Protein AF-A0AA40CA80-F1 (afdb_monomer_lite)

Structure (mmCIF, N/CA/C/O backbone):
data_AF-A0AA40CA80-F1
#
_entry.id   AF-A0AA40CA80-F1
#
loop_
_atom_site.group_PDB
_atom_site.id
_atom_site.type_symbol
_atom_site.label_atom_id
_atom_site.label_alt_id
_atom_site.label_comp_id
_atom_site.label_asym_id
_atom_site.label_entity_id
_atom_site.label_seq_id
_atom_site.pdbx_PDB_ins_code
_atom_site.Cartn_x
_atom_site.Cartn_y
_atom_site.Cartn_z
_atom_site.occupancy
_atom_site.B_iso_or_equiv
_atom_site.auth_seq_id
_atom_site.auth_comp_id
_atom_site.auth_asym_id
_atom_site.auth_atom_id
_atom_site.pdbx_PDB_model_num
ATOM 1 N N . MET A 1 1 ? 9.369 4.797 -49.117 1.00 51.34 1 MET A N 1
ATOM 2 C CA . MET A 1 1 ? 8.417 5.878 -48.751 1.00 51.34 1 MET A CA 1
ATOM 3 C C . MET A 1 1 ? 7.184 5.403 -47.965 1.00 51.34 1 MET A C 1
ATOM 5 O O . MET A 1 1 ? 6.792 6.094 -47.033 1.00 51.34 1 MET A O 1
ATOM 9 N N . LEU A 1 2 ? 6.612 4.220 -48.239 1.00 47.84 2 LEU A N 1
ATOM 10 C CA . LEU A 1 2 ? 5.390 3.721 -47.569 1.00 47.84 2 LEU A CA 1
ATOM 11 C C . LEU A 1 2 ? 5.517 3.456 -46.048 1.00 47.84 2 LEU A C 1
ATOM 13 O O . LEU A 1 2 ? 4.566 3.700 -45.308 1.00 47.84 2 LEU A O 1
ATOM 17 N N . LYS A 1 3 ? 6.701 3.076 -45.535 1.00 46.56 3 LYS A N 1
ATOM 18 C CA . LYS A 1 3 ? 6.929 2.883 -44.081 1.00 46.56 3 LYS A CA 1
ATOM 19 C C . LYS A 1 3 ? 6.764 4.167 -43.245 1.00 46.56 3 LYS A C 1
ATOM 21 O O . LYS A 1 3 ? 6.429 4.092 -42.065 1.00 46.56 3 LYS A O 1
ATOM 26 N N . ASN A 1 4 ? 6.940 5.347 -43.846 1.00 47.97 4 ASN A N 1
ATOM 27 C CA . ASN A 1 4 ? 6.827 6.625 -43.132 1.00 47.97 4 ASN A CA 1
ATOM 28 C C . ASN A 1 4 ? 5.382 7.147 -43.046 1.00 47.97 4 ASN A C 1
ATOM 30 O O . ASN A 1 4 ? 5.065 7.913 -42.134 1.00 47.97 4 ASN A O 1
ATOM 34 N N . VAL A 1 5 ? 4.490 6.706 -43.939 1.00 50.84 5 VAL A N 1
ATOM 35 C CA . VAL A 1 5 ? 3.076 7.122 -43.944 1.00 50.84 5 VAL A CA 1
ATOM 36 C C . VAL A 1 5 ? 2.288 6.394 -42.846 1.00 50.84 5 VAL A C 1
ATOM 38 O O . VAL A 1 5 ? 1.543 7.033 -42.100 1.00 50.84 5 VAL A O 1
ATOM 41 N N . ALA A 1 6 ? 2.546 5.096 -42.640 1.00 51.09 6 ALA A N 1
ATOM 42 C CA . ALA A 1 6 ? 1.944 4.321 -41.548 1.00 51.09 6 ALA A CA 1
ATOM 43 C C . ALA A 1 6 ? 2.333 4.859 -40.152 1.00 51.09 6 ALA A C 1
ATOM 45 O O . ALA A 1 6 ? 1.496 4.959 -39.249 1.00 51.09 6 ALA A O 1
ATOM 46 N N . LYS A 1 7 ? 3.584 5.316 -39.986 1.00 47.56 7 LYS A N 1
ATOM 47 C CA . LYS A 1 7 ? 4.061 5.928 -38.733 1.00 47.56 7 LYS A CA 1
ATOM 48 C C . LYS A 1 7 ? 3.335 7.243 -38.405 1.00 47.56 7 LYS A C 1
ATOM 50 O O . LYS A 1 7 ? 3.013 7.486 -37.244 1.00 47.56 7 LYS A O 1
ATOM 55 N N . ARG A 1 8 ? 3.016 8.072 -39.411 1.00 46.34 8 ARG A N 1
ATOM 56 C CA . ARG A 1 8 ? 2.314 9.359 -39.209 1.00 46.34 8 ARG A CA 1
ATOM 57 C C . ARG A 1 8 ? 0.829 9.201 -38.861 1.00 46.34 8 ARG A C 1
ATOM 59 O O . ARG A 1 8 ? 0.326 9.978 -38.052 1.00 46.34 8 ARG A O 1
ATOM 66 N N . SER A 1 9 ? 0.145 8.197 -39.416 1.00 45.09 9 SER A N 1
ATOM 67 C CA . SER A 1 9 ? -1.261 7.900 -39.082 1.00 45.09 9 SER A CA 1
ATOM 68 C C . SER A 1 9 ? -1.423 7.509 -37.604 1.00 45.09 9 SER A C 1
ATOM 70 O O . SER A 1 9 ? -2.262 8.056 -36.885 1.00 45.09 9 SER A O 1
ATOM 72 N N . THR A 1 10 ? -0.524 6.656 -37.110 1.00 48.75 10 THR A N 1
ATOM 73 C CA . THR A 1 10 ? -0.542 6.160 -35.724 1.00 48.75 10 THR A CA 1
ATOM 74 C C . THR A 1 10 ? -0.298 7.281 -34.699 1.00 48.75 10 THR A C 1
ATOM 76 O O . THR A 1 10 ? -0.979 7.357 -33.675 1.00 48.75 10 THR A O 1
ATOM 79 N N . TYR A 1 11 ? 0.593 8.231 -35.009 1.00 44.78 11 TYR A N 1
ATOM 80 C CA . TYR A 1 11 ? 0.890 9.379 -34.139 1.00 44.78 11 TYR A CA 1
ATOM 81 C C . TYR A 1 11 ? -0.281 10.366 -33.987 1.00 44.78 11 TYR A C 1
ATOM 83 O O . TYR A 1 11 ? -0.496 10.908 -32.900 1.00 44.78 11 TYR A O 1
ATOM 91 N N . LYS A 1 12 ? -1.077 10.592 -35.044 1.00 44.62 12 LYS A N 1
ATOM 92 C CA . LYS A 1 12 ? -2.251 11.486 -34.974 1.00 44.62 12 LYS A CA 1
ATOM 93 C C . LYS A 1 12 ? -3.357 10.926 -34.068 1.00 44.62 12 LYS A C 1
ATOM 95 O O . LYS A 1 12 ? -4.068 11.710 -33.442 1.00 44.62 12 LYS A O 1
ATOM 100 N N . LYS A 1 13 ? -3.470 9.596 -33.955 1.00 45.44 13 LYS A N 1
ATOM 101 C CA . LYS A 1 13 ? -4.418 8.924 -33.049 1.00 45.44 13 LYS A CA 1
ATOM 102 C C . LYS A 1 13 ? -3.989 9.046 -31.577 1.00 45.44 13 LYS A C 1
ATOM 104 O O . LYS A 1 13 ? -4.834 9.290 -30.724 1.00 45.44 13 LYS A O 1
ATOM 109 N N . TYR A 1 14 ? -2.682 9.001 -31.296 1.00 40.16 14 TYR A N 1
ATOM 110 C CA . TYR A 1 14 ? -2.129 9.151 -29.939 1.00 40.16 14 TYR A CA 1
ATOM 111 C C . TYR A 1 14 ? -2.305 10.555 -29.343 1.00 40.16 14 TYR A C 1
ATOM 113 O O . TYR A 1 14 ? -2.574 10.694 -28.150 1.00 40.16 14 TYR A O 1
ATOM 121 N N . ARG A 1 15 ? -2.210 11.614 -30.161 1.00 43.16 15 ARG A N 1
ATOM 122 C CA . ARG A 1 15 ? -2.282 13.005 -29.670 1.00 43.16 15 ARG A CA 1
ATOM 123 C C . ARG A 1 15 ? -3.648 13.376 -29.070 1.00 43.16 15 ARG A C 1
ATOM 125 O O . ARG A 1 15 ? -3.706 14.285 -28.252 1.00 43.16 15 ARG A O 1
ATOM 132 N N . ARG A 1 16 ? -4.727 12.664 -29.428 1.00 44.81 16 ARG A N 1
ATOM 133 C CA . ARG A 1 16 ? -6.067 12.864 -28.840 1.00 44.81 16 ARG A CA 1
ATOM 134 C C . ARG A 1 16 ? -6.263 12.153 -27.492 1.00 44.81 16 ARG A C 1
ATOM 136 O O . ARG A 1 16 ? -7.163 12.531 -26.756 1.00 44.81 16 ARG A O 1
ATOM 143 N N . GLY A 1 17 ? -5.423 11.174 -27.138 1.00 41.19 17 GLY A N 1
ATOM 144 C CA . GLY A 1 17 ? -5.528 10.434 -25.869 1.00 41.19 17 GLY A CA 1
ATOM 145 C C . GLY A 1 17 ? -4.923 11.157 -24.659 1.00 41.19 17 GLY A C 1
ATOM 146 O O . GLY A 1 17 ? -5.358 10.939 -23.532 1.00 41.19 17 GLY A O 1
ATOM 147 N N . ILE A 1 18 ? -3.963 12.064 -24.880 1.00 41.62 18 ILE A N 1
ATOM 148 C CA . ILE A 1 18 ? -3.238 12.764 -23.801 1.00 41.62 18 ILE A CA 1
ATOM 149 C C . ILE A 1 18 ? -4.181 13.658 -22.972 1.00 41.62 18 ILE A C 1
ATOM 151 O O . ILE A 1 18 ? -4.025 13.750 -21.757 1.00 41.62 18 ILE A O 1
ATOM 155 N N . GLY A 1 19 ? -5.211 14.243 -23.597 1.00 37.22 19 GLY A N 1
ATOM 156 C CA . GLY A 1 19 ? -6.227 15.032 -22.890 1.00 37.22 19 GLY A CA 1
ATOM 157 C C . GLY A 1 19 ? -7.057 14.215 -21.890 1.00 37.22 19 GLY A C 1
ATOM 158 O O . GLY A 1 19 ? -7.398 14.724 -20.828 1.00 37.22 19 GLY A O 1
ATOM 159 N N . GLY A 1 20 ? -7.319 12.933 -22.176 1.00 37.06 20 GLY A N 1
ATOM 160 C CA . GLY A 1 20 ? -8.082 12.048 -21.286 1.00 37.06 20 GLY A CA 1
ATOM 161 C C . GLY A 1 20 ? -7.298 11.586 -20.053 1.00 37.06 20 GLY A C 1
ATOM 162 O O . GLY A 1 20 ? -7.873 11.422 -18.981 1.00 37.06 20 GLY A O 1
ATOM 163 N N . VAL A 1 21 ? -5.975 11.435 -20.171 1.00 37.84 21 VAL A N 1
ATOM 164 C CA . VAL A 1 21 ? -5.101 11.006 -19.059 1.00 37.84 21 VAL A CA 1
ATOM 165 C C . VAL A 1 21 ? -4.967 12.102 -18.006 1.00 37.84 21 VAL A C 1
ATOM 167 O O . VAL A 1 21 ? -5.063 11.824 -16.812 1.00 37.84 21 VAL A O 1
ATOM 170 N N . VAL A 1 22 ? -4.833 13.359 -18.443 1.00 38.69 22 VAL A N 1
ATOM 171 C CA . VAL A 1 22 ? -4.863 14.518 -17.538 1.00 38.69 22 VAL A CA 1
ATOM 172 C C . VAL A 1 22 ? -6.215 14.604 -16.827 1.00 38.69 22 VAL A C 1
ATOM 174 O O . VAL A 1 22 ? -6.252 14.923 -15.644 1.00 38.69 22 VAL A O 1
ATOM 177 N N . TRP A 1 23 ? -7.311 14.258 -17.511 1.00 34.41 23 TRP A N 1
ATOM 178 C CA . TRP A 1 23 ? -8.664 14.283 -16.952 1.00 34.41 23 TRP A CA 1
ATOM 179 C C . TRP A 1 23 ? -8.902 13.186 -15.904 1.00 34.41 23 TRP A C 1
ATOM 181 O O . TRP A 1 23 ? -9.430 13.478 -14.837 1.00 34.41 23 TRP A O 1
ATOM 191 N N . CYS A 1 24 ? -8.439 11.955 -16.145 1.00 37.44 24 CYS A N 1
ATOM 192 C CA . CYS A 1 24 ? -8.568 10.840 -15.198 1.00 37.44 24 CYS A CA 1
ATOM 193 C C . CYS A 1 24 ? -7.729 11.060 -13.923 1.00 37.44 24 CYS A C 1
ATOM 195 O O . CYS A 1 24 ? -8.207 10.823 -12.815 1.00 37.44 24 CYS A O 1
ATOM 197 N N . HIS A 1 25 ? -6.517 11.615 -14.055 1.00 39.56 25 HIS A N 1
ATOM 198 C CA . HIS A 1 25 ? -5.700 11.986 -12.895 1.00 39.56 25 HIS A CA 1
ATOM 199 C C . HIS A 1 25 ? -6.252 13.211 -12.147 1.00 39.56 25 HIS A C 1
ATOM 201 O O . HIS A 1 25 ? -6.179 13.250 -10.919 1.00 39.56 25 HIS A O 1
ATOM 207 N N . ARG A 1 26 ? -6.848 14.187 -12.857 1.00 36.53 26 ARG A N 1
ATOM 208 C CA . ARG A 1 26 ? -7.593 15.298 -12.235 1.00 36.53 26 ARG A CA 1
ATOM 209 C C . ARG A 1 26 ? -8.829 14.804 -11.486 1.00 36.53 26 ARG A C 1
ATOM 211 O O . ARG A 1 26 ? -9.054 15.268 -10.381 1.00 36.53 26 ARG A O 1
ATOM 218 N N . MET A 1 27 ? -9.602 13.875 -12.050 1.00 34.50 27 MET A N 1
ATOM 219 C CA . MET A 1 27 ? -10.767 13.290 -11.375 1.00 34.50 27 MET A CA 1
ATOM 220 C C . MET A 1 27 ? -10.369 12.523 -10.118 1.00 34.50 27 MET A C 1
ATOM 222 O O . MET A 1 27 ? -11.018 12.696 -9.093 1.00 34.50 27 MET A O 1
ATOM 226 N N . MET A 1 28 ? -9.270 11.758 -10.166 1.00 39.03 28 MET A N 1
ATOM 227 C CA . MET A 1 28 ? -8.701 11.169 -8.953 1.00 39.03 28 MET A CA 1
ATOM 228 C C . MET A 1 28 ? -8.401 12.256 -7.921 1.00 39.03 28 MET A C 1
ATOM 230 O O . MET A 1 28 ? -8.850 12.136 -6.796 1.00 39.03 28 MET A O 1
ATOM 234 N N . LEU A 1 29 ? -7.722 13.344 -8.300 1.00 39.59 29 LEU A N 1
ATOM 235 C CA . LEU A 1 29 ? -7.324 14.412 -7.373 1.00 39.59 29 LEU A CA 1
ATOM 236 C C . LEU A 1 29 ? -8.479 15.274 -6.818 1.00 39.59 29 LEU A C 1
ATOM 238 O O . LEU A 1 29 ? -8.303 15.875 -5.764 1.00 39.59 29 LEU A O 1
ATOM 242 N N . ILE A 1 30 ? -9.630 15.349 -7.494 1.00 41.53 30 ILE A N 1
ATOM 243 C CA . ILE A 1 30 ? -10.739 16.262 -7.146 1.00 41.53 30 ILE A CA 1
ATOM 244 C C . ILE A 1 30 ? -11.812 15.591 -6.257 1.00 41.53 30 ILE A C 1
ATOM 246 O O . ILE A 1 30 ? -12.547 16.294 -5.572 1.00 41.53 30 ILE A O 1
ATOM 250 N N . GLY A 1 31 ? -11.879 14.254 -6.197 1.00 37.59 31 GLY A N 1
ATOM 251 C CA . GLY A 1 31 ? -12.878 13.510 -5.402 1.00 37.59 31 GLY A CA 1
ATOM 252 C C . GLY A 1 31 ? -12.413 13.015 -4.023 1.00 37.59 31 GLY A C 1
ATOM 253 O O . GLY A 1 31 ? -13.126 12.255 -3.368 1.00 37.59 31 GLY A O 1
ATOM 254 N N . TYR A 1 32 ? -11.210 13.388 -3.583 1.00 43.84 32 TYR A N 1
ATOM 255 C CA . TYR A 1 32 ? -10.581 12.859 -2.369 1.00 43.84 32 TYR A CA 1
ATOM 256 C C . TYR A 1 32 ? -11.236 13.402 -1.086 1.00 43.84 32 TYR A C 1
ATOM 258 O O . TYR A 1 32 ? -10.782 14.385 -0.505 1.00 43.84 32 TYR A O 1
ATOM 266 N N . GLY A 1 33 ? -12.304 12.739 -0.638 1.00 42.84 33 GLY A N 1
ATOM 267 C CA . GLY A 1 33 ? -12.979 13.011 0.638 1.00 42.84 33 GLY A CA 1
ATOM 268 C C . GLY A 1 33 ? -14.489 12.758 0.633 1.00 42.84 33 GLY A C 1
ATOM 269 O O . GLY A 1 33 ? -15.093 12.737 1.701 1.00 42.84 33 GLY A O 1
ATOM 270 N N . SER A 1 34 ? -15.110 12.540 -0.534 1.00 56.09 34 SER A N 1
ATOM 271 C CA . SER A 1 34 ? -16.541 12.231 -0.636 1.00 56.09 34 SER A CA 1
ATOM 272 C C . SER A 1 34 ? -16.803 10.723 -0.762 1.00 56.09 34 SER A C 1
ATOM 274 O O . SER A 1 34 ? -15.953 9.951 -1.214 1.00 56.09 34 SER A O 1
ATOM 276 N N . VAL A 1 35 ? -18.016 10.298 -0.391 1.00 57.97 35 VAL A N 1
ATOM 277 C CA . VAL A 1 35 ? -18.523 8.924 -0.602 1.00 57.97 35 VAL A CA 1
ATOM 278 C C . VAL A 1 35 ? -18.449 8.524 -2.085 1.00 57.97 35 VAL A C 1
ATOM 280 O O . VAL A 1 35 ? -18.209 7.364 -2.413 1.00 57.97 35 VAL A O 1
ATOM 283 N N . GLU A 1 36 ? -18.576 9.493 -2.990 1.00 60.12 36 GLU A N 1
ATOM 284 C CA . GLU A 1 36 ? -18.490 9.301 -4.442 1.00 60.12 36 GLU A CA 1
ATOM 285 C C . GLU A 1 36 ? -17.076 8.904 -4.888 1.00 60.12 36 GLU A C 1
ATOM 287 O O . GLU A 1 36 ? -16.924 8.053 -5.765 1.00 60.12 36 GLU A O 1
ATOM 292 N N . GLY A 1 37 ? -16.036 9.458 -4.250 1.00 61.00 37 GLY A N 1
ATOM 293 C CA . GLY A 1 37 ? -14.647 9.045 -4.468 1.00 61.00 37 GLY A CA 1
ATOM 294 C C . GLY A 1 37 ? -14.416 7.585 -4.069 1.00 61.00 37 GLY A C 1
ATOM 295 O O . GLY A 1 37 ? -13.809 6.828 -4.827 1.00 61.00 37 GLY A O 1
ATOM 296 N N . LEU A 1 38 ? -14.994 7.167 -2.935 1.00 58.44 38 LEU A N 1
ATOM 297 C CA . LEU A 1 38 ? -15.000 5.773 -2.468 1.00 58.44 38 LEU A CA 1
ATOM 298 C C . LEU A 1 38 ? -15.703 4.845 -3.458 1.00 58.44 38 LEU A C 1
ATOM 300 O O . LEU A 1 38 ? -15.170 3.792 -3.791 1.00 58.44 38 LEU A O 1
ATOM 304 N N . ALA A 1 39 ? -16.878 5.240 -3.952 1.00 62.09 39 ALA A N 1
ATOM 305 C CA . ALA A 1 39 ? -17.659 4.444 -4.892 1.00 62.09 39 ALA A CA 1
ATOM 306 C C . ALA A 1 39 ? -16.953 4.300 -6.249 1.00 62.09 39 ALA A C 1
ATOM 308 O O . ALA A 1 39 ? -16.876 3.196 -6.788 1.00 62.09 39 ALA A O 1
ATOM 309 N N . LEU A 1 40 ? -16.379 5.384 -6.784 1.00 63.88 40 LEU A N 1
ATOM 310 C CA . LEU A 1 40 ? -15.602 5.347 -8.025 1.00 63.88 40 LEU A CA 1
ATOM 311 C C . LEU A 1 40 ? -14.358 4.469 -7.871 1.00 63.88 40 LEU A C 1
ATOM 313 O O . LEU A 1 40 ? -14.014 3.700 -8.768 1.00 63.88 40 LEU A O 1
ATOM 317 N N . GLN A 1 41 ? -13.692 4.547 -6.726 1.00 62.09 41 GLN A N 1
ATOM 318 C CA . GLN A 1 41 ? -12.520 3.738 -6.452 1.00 62.09 41 GLN A CA 1
ATOM 319 C C . GLN A 1 41 ? -12.845 2.266 -6.225 1.00 62.09 41 GLN A C 1
ATOM 321 O O . GLN A 1 41 ? -12.135 1.398 -6.743 1.00 62.09 41 GLN A O 1
ATOM 326 N N . PHE A 1 42 ? -13.907 1.985 -5.476 1.00 63.53 42 PHE A N 1
ATOM 327 C CA . PHE A 1 42 ? -14.449 0.648 -5.328 1.00 63.53 42 PHE A CA 1
ATOM 328 C C . PHE A 1 42 ? -14.769 0.083 -6.706 1.00 63.53 42 PHE A C 1
ATOM 330 O O . PHE A 1 42 ? -14.324 -1.006 -7.034 1.00 63.53 42 PHE A O 1
ATOM 337 N N . PHE A 1 43 ? -15.423 0.866 -7.562 1.00 66.19 43 PHE A N 1
ATOM 338 C CA . PHE A 1 43 ? -15.744 0.476 -8.926 1.00 66.19 43 PHE A CA 1
ATOM 339 C C . PHE A 1 43 ? -14.495 0.194 -9.773 1.00 66.19 43 PHE A C 1
ATOM 341 O O . PHE A 1 43 ? -14.428 -0.844 -10.424 1.00 66.19 43 PHE A O 1
ATOM 348 N N . LEU A 1 44 ? -13.466 1.046 -9.736 1.00 62.84 44 LEU A N 1
ATOM 349 C CA . LEU A 1 44 ? -12.212 0.813 -10.469 1.00 62.84 44 LEU A CA 1
ATOM 350 C C . LEU A 1 44 ? -11.452 -0.420 -9.949 1.00 62.84 44 LEU A C 1
ATOM 352 O O . LEU A 1 44 ? -10.946 -1.215 -10.741 1.00 62.84 44 LEU A O 1
ATOM 356 N N . SER A 1 45 ? -11.420 -0.602 -8.630 1.00 63.81 45 SER A N 1
ATOM 357 C CA . SER A 1 45 ? -10.838 -1.765 -7.947 1.00 63.81 45 SER A CA 1
ATOM 358 C C . SER A 1 45 ? -11.597 -3.056 -8.263 1.00 63.81 45 SER A C 1
ATOM 360 O O . SER A 1 45 ? -10.995 -4.095 -8.513 1.00 63.81 45 SER A O 1
ATOM 362 N N . PHE A 1 46 ? -12.923 -2.979 -8.319 1.00 65.31 46 PHE A N 1
ATOM 363 C CA . PHE A 1 46 ? -13.818 -4.084 -8.632 1.00 65.31 46 PHE A CA 1
ATOM 364 C C . PHE A 1 46 ? -13.745 -4.472 -10.112 1.00 65.31 46 PHE A C 1
ATOM 366 O O . PHE A 1 46 ? -13.674 -5.651 -10.444 1.00 65.31 46 PHE A O 1
ATOM 373 N N . LEU A 1 47 ? -13.661 -3.496 -11.019 1.00 63.78 47 LEU A N 1
ATOM 374 C CA . LEU A 1 47 ? -13.419 -3.746 -12.442 1.00 63.78 47 LEU A CA 1
ATOM 375 C C . LEU A 1 47 ? -12.062 -4.420 -12.688 1.00 63.78 47 LEU A C 1
ATOM 377 O O . LEU A 1 47 ? -11.955 -5.274 -13.570 1.00 63.78 47 LEU A O 1
ATOM 381 N N . ALA A 1 48 ? -11.045 -4.061 -11.901 1.00 61.00 48 ALA A N 1
ATOM 382 C CA . ALA A 1 48 ? -9.755 -4.747 -11.873 1.00 61.00 48 ALA A CA 1
ATOM 383 C C . ALA A 1 48 ? -9.882 -6.223 -11.435 1.00 61.00 48 ALA A C 1
ATOM 385 O O . ALA A 1 48 ? -9.180 -7.080 -11.967 1.00 61.00 48 ALA A O 1
ATOM 386 N N . LEU A 1 49 ? -10.820 -6.517 -10.532 1.00 62.28 49 LEU A N 1
ATOM 387 C CA . LEU A 1 49 ? -11.121 -7.848 -9.995 1.00 62.28 49 LEU A CA 1
ATOM 388 C C . LEU A 1 49 ? -11.897 -8.734 -10.985 1.00 62.28 49 LEU A C 1
ATOM 390 O O . LEU A 1 49 ? -11.604 -9.917 -11.110 1.00 62.28 49 LEU A O 1
ATOM 394 N N . ILE A 1 50 ? -12.862 -8.170 -11.724 1.00 65.31 50 ILE A N 1
ATOM 395 C CA . ILE A 1 50 ? -13.721 -8.918 -12.667 1.00 65.31 50 ILE A CA 1
ATOM 396 C C . ILE A 1 50 ? -12.933 -9.475 -13.863 1.00 65.31 50 ILE A C 1
ATOM 398 O O . ILE A 1 50 ? -13.321 -10.484 -14.455 1.00 65.31 50 ILE A O 1
ATOM 402 N N . LYS A 1 51 ? -11.820 -8.839 -14.243 1.00 63.78 51 LYS A N 1
ATOM 403 C CA . LYS A 1 51 ? -10.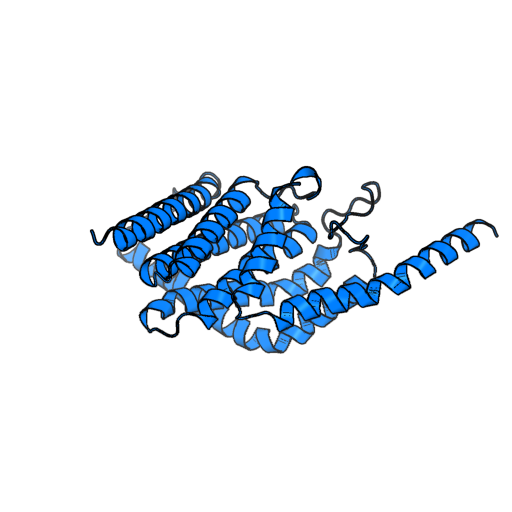979 -9.278 -15.369 1.00 63.78 51 LYS A CA 1
ATOM 404 C C . LYS A 1 51 ? -9.505 -9.426 -14.967 1.00 63.78 51 LYS A C 1
ATOM 406 O O . LYS A 1 51 ? -8.660 -8.694 -15.490 1.00 63.78 51 LYS A O 1
ATOM 411 N N . PRO A 1 52 ? -9.166 -10.427 -14.129 1.00 54.31 52 PRO A N 1
ATOM 412 C CA . PRO A 1 52 ? -7.784 -10.684 -13.720 1.00 54.31 52 PRO A CA 1
ATOM 413 C C . PRO A 1 52 ? -6.883 -10.978 -14.925 1.00 54.31 52 PRO A C 1
ATOM 415 O O . PRO A 1 52 ? -5.743 -10.537 -14.976 1.00 54.31 52 PRO A O 1
ATOM 418 N N . SER A 1 53 ? -7.428 -11.645 -15.951 1.00 48.75 53 SER A N 1
ATOM 419 C CA . SER A 1 53 ? -6.719 -12.027 -17.181 1.00 48.75 53 SER A CA 1
ATOM 420 C C . SER A 1 53 ? -6.231 -10.847 -18.033 1.00 48.75 53 SER A C 1
ATOM 422 O O . SER A 1 53 ? -5.478 -11.046 -18.982 1.00 48.75 53 SER A O 1
ATOM 424 N N . LEU A 1 54 ? -6.686 -9.622 -17.748 1.00 50.94 54 LEU A N 1
ATOM 425 C CA . LEU A 1 54 ? -6.215 -8.395 -18.402 1.00 50.94 54 LEU A CA 1
ATOM 426 C C . LEU A 1 54 ? -5.106 -7.690 -17.616 1.00 50.94 54 LEU A C 1
ATOM 428 O O . LEU A 1 54 ? -4.443 -6.811 -18.167 1.00 50.94 54 LEU A O 1
ATOM 432 N N . GLN A 1 55 ? -4.883 -8.079 -16.362 1.00 52.97 55 GLN A N 1
ATOM 433 C CA . GLN A 1 55 ? -3.779 -7.603 -15.547 1.00 52.97 55 GLN A CA 1
ATOM 434 C C . GLN A 1 55 ? -2.617 -8.582 -15.703 1.00 52.97 55 GLN A C 1
ATOM 436 O O . GLN A 1 55 ? -2.564 -9.617 -15.050 1.00 52.97 55 GLN A O 1
ATOM 441 N N . TYR A 1 56 ? -1.685 -8.261 -16.600 1.00 49.47 56 TYR A N 1
ATOM 442 C CA . TYR A 1 56 ? -0.425 -8.990 -16.773 1.00 49.47 56 TYR A CA 1
ATOM 443 C C . TYR A 1 56 ? 0.501 -8.755 -15.574 1.00 49.47 56 TYR A C 1
ATOM 445 O O . TYR A 1 56 ? 1.533 -8.096 -15.695 1.00 49.47 56 TYR A O 1
ATOM 453 N N . THR A 1 57 ? 0.113 -9.229 -14.396 1.00 53.44 57 THR A N 1
ATOM 454 C CA . THR A 1 57 ? 0.936 -9.129 -13.197 1.00 53.44 57 THR A CA 1
ATOM 455 C C . THR A 1 57 ? 1.056 -10.494 -12.547 1.00 53.44 57 THR A C 1
ATOM 457 O O . THR A 1 57 ? 0.054 -11.114 -12.192 1.00 53.44 57 THR A O 1
ATOM 460 N N . HIS A 1 58 ? 2.305 -10.940 -12.386 1.00 57.19 58 HIS A N 1
ATOM 461 C CA . HIS A 1 58 ? 2.671 -12.099 -11.568 1.00 57.19 58 HIS A CA 1
ATOM 462 C C . HIS A 1 58 ? 2.442 -11.846 -10.075 1.00 57.19 58 HIS A C 1
ATOM 464 O O . HIS A 1 58 ? 2.643 -12.740 -9.260 1.00 57.19 58 HIS A O 1
ATOM 470 N N . TYR A 1 59 ? 2.021 -10.630 -9.723 1.00 60.84 59 TYR A N 1
ATOM 471 C CA . TYR A 1 59 ? 1.594 -10.273 -8.388 1.00 60.84 59 TYR A CA 1
ATOM 472 C C . TYR A 1 59 ? 0.611 -11.300 -7.809 1.00 60.84 59 TYR A C 1
ATOM 474 O O . TYR A 1 59 ? -0.288 -11.793 -8.488 1.00 60.84 59 TYR A O 1
ATOM 482 N N . ASP A 1 60 ? 0.771 -11.618 -6.538 1.00 68.56 60 ASP A N 1
ATOM 483 C CA . ASP A 1 60 ? 0.026 -12.696 -5.903 1.00 68.56 60 ASP A CA 1
ATOM 484 C C . ASP A 1 60 ? -1.492 -12.403 -5.890 1.00 68.56 60 ASP A C 1
ATOM 486 O O . ASP A 1 60 ? -1.884 -11.290 -5.501 1.00 68.56 60 ASP A O 1
ATOM 490 N N . PRO A 1 61 ? -2.367 -13.312 -6.366 1.00 73.12 61 PRO A N 1
ATOM 491 C CA . PRO A 1 61 ? -3.814 -13.122 -6.282 1.00 73.12 61 PRO A CA 1
ATOM 492 C C . PRO A 1 61 ? -4.298 -12.996 -4.834 1.00 73.12 61 PRO A C 1
ATOM 494 O O . PRO A 1 61 ? -5.212 -12.206 -4.581 1.00 73.12 61 PRO A O 1
ATOM 497 N N . ASP A 1 62 ? -3.658 -13.686 -3.889 1.00 77.06 62 ASP A N 1
ATOM 498 C CA . ASP A 1 62 ? -4.147 -13.784 -2.515 1.00 77.06 62 ASP A CA 1
ATOM 499 C C . ASP A 1 62 ? -4.101 -12.421 -1.826 1.00 77.06 62 ASP A C 1
ATOM 501 O O . ASP A 1 62 ? -5.135 -11.913 -1.400 1.00 77.06 62 ASP A O 1
ATOM 505 N N . CYS A 1 63 ? -2.946 -11.746 -1.838 1.00 73.50 63 CYS A N 1
ATOM 506 C CA . CYS A 1 63 ? -2.791 -10.398 -1.274 1.00 73.50 63 CYS A CA 1
ATOM 507 C C . CYS A 1 63 ? -3.783 -9.378 -1.856 1.00 73.50 63 CYS A C 1
ATOM 509 O O . CYS A 1 63 ? -4.250 -8.486 -1.141 1.00 73.50 63 CYS A O 1
ATOM 511 N N . ARG A 1 64 ? -4.120 -9.498 -3.148 1.00 75.81 64 ARG A N 1
ATOM 512 C CA . ARG A 1 64 ? -5.094 -8.607 -3.795 1.00 75.81 64 ARG A CA 1
ATOM 513 C C . ARG A 1 64 ? -6.500 -8.866 -3.273 1.00 75.81 64 ARG A C 1
ATOM 515 O O . ARG A 1 64 ? -7.190 -7.921 -2.902 1.00 75.81 64 ARG A O 1
ATOM 522 N N . ILE A 1 65 ? -6.908 -10.130 -3.216 1.00 80.50 65 ILE A N 1
ATOM 523 C CA . ILE A 1 65 ? -8.225 -10.536 -2.716 1.00 80.50 65 ILE A CA 1
ATOM 524 C C . ILE A 1 65 ? -8.419 -10.066 -1.268 1.00 80.50 65 ILE A C 1
ATOM 526 O O . ILE A 1 65 ? -9.449 -9.467 -0.958 1.00 80.50 65 ILE A O 1
ATOM 530 N N . SER A 1 66 ? -7.408 -10.227 -0.413 1.00 81.00 66 SER A N 1
ATOM 531 C CA . SER A 1 66 ? -7.425 -9.761 0.983 1.00 81.00 66 SER A CA 1
ATOM 532 C C . SER A 1 66 ? -7.686 -8.267 1.094 1.00 81.00 66 SER A C 1
ATOM 534 O O . SER A 1 66 ? -8.514 -7.827 1.893 1.00 81.00 66 SER A O 1
ATOM 536 N N . PHE A 1 67 ? -6.990 -7.483 0.268 1.00 83.12 67 PHE A N 1
ATOM 537 C CA . PHE A 1 67 ? -7.173 -6.040 0.205 1.00 83.12 67 PHE A CA 1
ATOM 538 C C . PHE A 1 67 ? -8.609 -5.679 -0.182 1.00 83.12 67 PHE A C 1
ATOM 540 O O . PHE A 1 67 ? -9.218 -4.811 0.442 1.00 83.12 67 PHE A O 1
ATOM 547 N N . TYR A 1 68 ? -9.176 -6.368 -1.173 1.00 81.88 68 TYR A N 1
ATOM 548 C CA . TYR A 1 68 ? -10.551 -6.126 -1.599 1.00 81.88 68 TYR A CA 1
ATOM 549 C C . TYR A 1 68 ? -11.576 -6.506 -0.527 1.00 81.88 68 TYR A C 1
ATOM 551 O O . TYR A 1 68 ? -12.522 -5.748 -0.322 1.00 81.88 68 TYR A O 1
ATOM 559 N N . PHE A 1 69 ? -11.380 -7.607 0.203 1.00 84.56 69 PHE A N 1
ATOM 560 C CA . PHE A 1 69 ? -12.250 -7.962 1.329 1.00 84.56 69 PHE A CA 1
ATOM 561 C C . PHE A 1 69 ? -12.223 -6.910 2.438 1.00 84.56 69 PHE A C 1
ATOM 563 O O . PHE A 1 69 ? -13.281 -6.482 2.904 1.00 84.56 69 PHE A O 1
ATOM 570 N N . ALA A 1 70 ? -11.038 -6.425 2.808 1.00 84.50 70 ALA A N 1
ATOM 571 C CA . ALA A 1 70 ? -10.916 -5.346 3.783 1.00 84.50 70 ALA A CA 1
ATOM 572 C C . ALA A 1 70 ? -11.572 -4.043 3.287 1.00 84.50 70 ALA A C 1
ATOM 574 O O . ALA A 1 70 ? -12.237 -3.354 4.061 1.00 84.50 70 ALA A O 1
ATOM 575 N N . LEU A 1 71 ? -11.457 -3.729 1.990 1.00 82.50 71 LEU A N 1
ATOM 576 C CA . LEU A 1 71 ? -12.102 -2.560 1.387 1.00 82.50 71 LEU A CA 1
ATOM 577 C C . LEU A 1 71 ? -13.636 -2.677 1.381 1.00 82.50 71 LEU A C 1
ATOM 579 O O . LEU A 1 71 ? -14.320 -1.696 1.668 1.00 82.50 71 LEU A O 1
ATOM 583 N N . ILE A 1 72 ? -14.181 -3.865 1.093 1.00 84.50 72 ILE A N 1
ATOM 584 C CA . ILE A 1 72 ? -15.625 -4.142 1.177 1.00 84.50 72 ILE A CA 1
ATOM 585 C C . ILE A 1 72 ? -16.112 -3.954 2.616 1.00 84.50 72 ILE A C 1
ATOM 587 O O . ILE A 1 72 ? -17.106 -3.261 2.833 1.00 84.50 72 ILE A O 1
ATOM 591 N N . GLY A 1 73 ? -15.400 -4.520 3.597 1.00 85.19 73 GLY A N 1
ATOM 592 C CA . GLY A 1 73 ? -15.717 -4.350 5.018 1.00 85.19 73 GLY A CA 1
ATOM 593 C C . GLY A 1 73 ? -15.760 -2.876 5.420 1.00 85.19 73 GLY A C 1
ATOM 594 O O . GLY A 1 73 ? -16.758 -2.414 5.974 1.00 85.19 73 GLY A O 1
ATOM 595 N N . LEU A 1 74 ? -14.733 -2.113 5.038 1.00 84.31 74 LEU A N 1
ATOM 596 C CA . LEU A 1 74 ? -14.666 -0.675 5.293 1.00 84.31 74 LEU A CA 1
ATOM 597 C C . LEU A 1 74 ? -15.840 0.082 4.657 1.00 84.31 74 LEU A C 1
ATOM 599 O O . LEU A 1 74 ? -16.418 0.974 5.283 1.00 84.31 74 LEU A O 1
ATOM 603 N N . PHE A 1 75 ? -16.202 -0.267 3.421 1.00 83.19 75 PHE A N 1
ATOM 604 C CA . PHE A 1 75 ? -17.310 0.358 2.704 1.00 83.19 75 PHE A CA 1
ATOM 605 C C . PHE A 1 75 ? -18.650 0.100 3.403 1.00 83.19 75 PHE A C 1
ATOM 607 O O . PHE A 1 75 ? -19.399 1.046 3.646 1.00 83.19 75 PHE A O 1
ATOM 614 N N . ILE A 1 76 ? -18.914 -1.147 3.805 1.00 86.44 76 ILE A N 1
ATOM 615 C CA . ILE A 1 76 ? -20.115 -1.522 4.565 1.00 86.44 76 ILE A CA 1
ATOM 616 C C . ILE A 1 76 ? -20.167 -0.757 5.890 1.00 86.44 76 ILE A C 1
ATOM 618 O O . ILE A 1 76 ? -21.173 -0.115 6.185 1.00 86.44 76 ILE A O 1
ATOM 622 N N . ALA A 1 77 ? -19.076 -0.758 6.660 1.00 86.25 77 ALA A N 1
ATOM 623 C CA . ALA A 1 77 ? -19.015 -0.057 7.941 1.00 86.25 77 ALA A CA 1
ATOM 624 C C . ALA A 1 77 ? -19.268 1.451 7.797 1.00 86.25 77 ALA A C 1
ATOM 626 O O . ALA A 1 77 ? -19.942 2.053 8.635 1.00 86.25 77 ALA A O 1
ATOM 627 N N . THR A 1 78 ? -18.768 2.047 6.710 1.00 83.12 78 THR A N 1
ATOM 628 C CA . THR A 1 78 ? -18.980 3.463 6.387 1.00 83.12 78 THR A CA 1
ATOM 629 C C . THR A 1 78 ? -20.439 3.744 6.032 1.00 83.12 78 THR A C 1
ATOM 631 O O . THR A 1 78 ? -20.997 4.708 6.547 1.00 83.12 78 THR A O 1
ATOM 634 N N . ILE A 1 79 ? -21.079 2.898 5.212 1.00 84.75 79 ILE A N 1
ATOM 635 C CA . ILE A 1 79 ? -22.509 3.026 4.872 1.00 84.75 79 ILE A CA 1
ATOM 636 C C . ILE A 1 79 ? -23.385 2.923 6.122 1.00 84.75 79 ILE A C 1
ATOM 638 O O . ILE A 1 79 ? -24.328 3.693 6.275 1.00 84.75 79 ILE A O 1
ATOM 642 N N . VAL A 1 80 ? -23.065 1.992 7.022 1.00 89.25 80 VAL A N 1
ATOM 643 C CA . VAL A 1 80 ? -23.793 1.800 8.286 1.00 89.25 80 VAL A CA 1
ATOM 644 C C . VAL A 1 80 ? -23.530 2.949 9.273 1.00 89.25 80 VAL A C 1
ATOM 646 O O . VAL A 1 80 ? -24.304 3.158 10.201 1.00 89.25 80 VAL A O 1
ATOM 649 N N . GLY A 1 81 ? -22.453 3.718 9.089 1.00 85.00 81 GLY A N 1
ATOM 650 C CA . GLY A 1 81 ? -22.059 4.786 10.010 1.00 85.00 81 GLY A CA 1
ATOM 651 C C . GLY A 1 81 ? -21.462 4.273 11.326 1.00 85.00 81 GLY A C 1
ATOM 652 O O . GLY A 1 81 ? -21.375 5.022 12.302 1.00 85.00 81 GLY A O 1
ATOM 653 N N . ASN A 1 82 ? -21.027 3.009 11.373 1.00 87.31 82 ASN A N 1
ATOM 654 C CA . ASN A 1 82 ? -20.452 2.405 12.571 1.00 87.31 82 ASN A CA 1
ATOM 655 C C . ASN A 1 82 ? -18.969 2.779 12.713 1.00 87.31 82 ASN A C 1
ATOM 657 O O . ASN A 1 82 ? -18.088 2.181 12.094 1.00 87.31 82 ASN A O 1
ATOM 661 N N . LYS A 1 83 ? -18.681 3.762 13.572 1.00 85.12 83 LYS A N 1
ATOM 662 C CA . LYS A 1 83 ? -17.318 4.276 13.788 1.00 85.12 83 LYS A CA 1
ATOM 663 C C . LYS A 1 83 ? -16.345 3.220 14.330 1.00 85.12 83 LYS A C 1
ATOM 665 O O . LYS A 1 83 ? -15.169 3.263 13.975 1.00 85.12 83 LYS A O 1
ATOM 670 N N . GLY A 1 84 ? -16.810 2.284 15.162 1.00 85.38 84 GLY A N 1
ATOM 671 C CA . GLY A 1 84 ? -15.977 1.203 15.699 1.00 85.38 84 GLY A CA 1
ATOM 672 C C . GLY A 1 84 ? -15.555 0.224 14.605 1.00 85.38 84 GLY A C 1
ATOM 673 O O . GLY A 1 84 ? -14.366 -0.012 14.399 1.00 85.38 84 GLY A O 1
ATOM 674 N N . ALA A 1 85 ? -16.525 -0.240 13.817 1.00 87.75 85 ALA A N 1
ATOM 675 C CA . ALA A 1 85 ? -16.286 -1.136 12.690 1.00 87.75 85 ALA A CA 1
ATOM 676 C C . ALA A 1 85 ? -15.399 -0.488 11.605 1.00 87.75 85 ALA A C 1
ATOM 678 O O . ALA A 1 85 ? -14.494 -1.134 11.075 1.00 87.75 85 ALA A O 1
ATOM 679 N N . VAL A 1 86 ? -15.588 0.811 11.325 1.00 84.50 86 VAL A N 1
ATOM 680 C CA . VAL A 1 86 ? -14.702 1.578 10.430 1.00 84.50 86 VAL A CA 1
ATOM 681 C C . VAL A 1 86 ? -13.270 1.572 10.966 1.00 84.50 86 VAL A C 1
ATOM 683 O O . VAL A 1 86 ? -12.345 1.262 10.218 1.00 84.50 86 VAL A O 1
ATOM 686 N N . LYS A 1 87 ? -13.072 1.859 12.258 1.00 82.44 87 LYS A N 1
ATOM 687 C CA . LYS A 1 87 ? -11.744 1.859 12.892 1.00 82.44 87 LYS A CA 1
ATOM 688 C C . LYS A 1 87 ? -11.040 0.509 12.751 1.00 82.44 87 LYS A C 1
ATOM 690 O O . LYS A 1 87 ? -9.857 0.476 12.414 1.00 82.44 87 LYS A O 1
ATOM 695 N N . ASP A 1 88 ? -11.738 -0.592 12.992 1.00 83.56 88 ASP A N 1
ATOM 696 C CA . ASP A 1 88 ? -11.130 -1.923 12.918 1.00 83.56 88 ASP A CA 1
ATOM 697 C C . ASP A 1 88 ? -10.848 -2.360 11.476 1.00 83.56 88 ASP A C 1
ATOM 699 O O . ASP A 1 88 ? -9.767 -2.886 11.196 1.00 83.56 88 ASP A O 1
ATOM 703 N N . SER A 1 89 ? -11.743 -2.033 10.539 1.00 84.44 89 SER A N 1
ATOM 704 C CA . SER A 1 89 ? -11.495 -2.187 9.100 1.00 84.44 89 SER A CA 1
ATOM 705 C C . SER A 1 89 ? -10.248 -1.438 8.638 1.00 84.44 89 SER A C 1
ATOM 707 O O . SER A 1 89 ? -9.422 -1.981 7.904 1.00 84.44 89 SER A O 1
ATOM 709 N N . VAL A 1 90 ? -10.078 -0.201 9.102 1.00 81.31 90 VAL A N 1
ATOM 710 C CA . VAL A 1 90 ? -8.916 0.630 8.783 1.00 81.31 90 VAL A CA 1
ATOM 711 C C . VAL A 1 90 ? -7.617 0.002 9.281 1.00 81.31 90 VAL A C 1
ATOM 713 O O . VAL A 1 90 ? -6.652 -0.058 8.520 1.00 81.31 90 VAL A O 1
ATOM 716 N N . LYS A 1 91 ? -7.585 -0.508 10.519 1.00 81.06 91 LYS A N 1
ATOM 717 C CA . LYS A 1 91 ? -6.397 -1.194 11.052 1.00 81.06 91 LYS A CA 1
ATOM 718 C C . LYS A 1 91 ? -6.011 -2.386 10.178 1.00 81.06 91 LYS A C 1
ATOM 720 O O . LYS A 1 91 ? -4.855 -2.485 9.775 1.00 81.06 91 LYS A O 1
ATOM 725 N N . GLY A 1 92 ? -6.976 -3.247 9.843 1.00 83.12 92 GLY A N 1
ATOM 726 C CA . GLY A 1 92 ? -6.722 -4.406 8.984 1.00 83.12 92 GLY A CA 1
ATOM 727 C C . GLY A 1 92 ? -6.219 -3.999 7.600 1.00 83.12 92 GLY A C 1
ATOM 728 O O . GLY A 1 92 ? -5.254 -4.569 7.093 1.00 83.12 92 GLY A O 1
ATOM 729 N N . LEU A 1 93 ? -6.793 -2.946 7.018 1.00 82.75 93 LEU A N 1
ATOM 730 C CA . LEU A 1 93 ? -6.371 -2.426 5.720 1.00 82.75 93 LEU A CA 1
ATOM 731 C C . LEU A 1 93 ? -4.952 -1.843 5.744 1.00 82.75 93 LEU A C 1
ATOM 733 O O . LEU A 1 93 ? -4.194 -2.031 4.788 1.00 82.75 93 LEU A O 1
ATOM 737 N N . SER A 1 94 ? -4.562 -1.181 6.837 1.00 79.44 94 SER A N 1
ATOM 738 C CA . SER A 1 94 ? -3.185 -0.731 7.045 1.00 79.44 94 SER A CA 1
ATOM 739 C C . SER A 1 94 ? -2.218 -1.911 7.137 1.00 79.44 94 SER A C 1
ATOM 741 O O . SER A 1 94 ? -1.195 -1.890 6.458 1.00 79.44 94 SER A O 1
ATOM 743 N N . THR A 1 95 ? -2.560 -2.966 7.883 1.00 82.00 95 THR A N 1
ATOM 744 C CA . THR A 1 95 ? -1.745 -4.190 7.973 1.00 82.00 95 THR A CA 1
ATOM 745 C C . THR A 1 95 ? -1.559 -4.856 6.608 1.00 82.00 95 THR A C 1
ATOM 747 O O . THR A 1 95 ? -0.436 -5.194 6.230 1.00 82.00 95 THR A O 1
ATOM 750 N N . ILE A 1 96 ? -2.634 -4.994 5.827 1.00 84.06 96 ILE A N 1
ATOM 751 C CA . ILE A 1 96 ? -2.571 -5.564 4.471 1.00 84.06 96 ILE A CA 1
ATOM 752 C C . ILE A 1 96 ? -1.709 -4.689 3.557 1.00 84.06 96 ILE A C 1
ATOM 754 O O . ILE A 1 96 ? -0.878 -5.208 2.815 1.00 84.06 96 ILE A O 1
ATOM 758 N N . SER A 1 97 ? -1.852 -3.365 3.641 1.00 82.31 97 SER A N 1
ATOM 759 C CA . SER A 1 97 ? -1.041 -2.419 2.866 1.00 82.31 97 SER A CA 1
ATOM 760 C C . SER A 1 97 ? 0.449 -2.530 3.202 1.00 82.31 97 SER A C 1
ATOM 762 O O . SER A 1 97 ? 1.285 -2.501 2.297 1.00 82.31 97 SER A O 1
ATOM 764 N N . THR A 1 98 ? 0.799 -2.712 4.479 1.00 80.94 98 THR A N 1
ATOM 765 C CA . THR A 1 98 ? 2.180 -2.979 4.905 1.00 80.94 98 THR A CA 1
ATOM 766 C C . THR A 1 98 ? 2.708 -4.276 4.302 1.00 80.94 98 THR A C 1
ATOM 768 O O . THR A 1 98 ? 3.820 -4.298 3.778 1.00 80.94 98 THR A O 1
ATOM 771 N N . ALA A 1 99 ? 1.918 -5.347 4.315 1.00 83.81 99 ALA A N 1
ATOM 772 C CA . ALA A 1 99 ? 2.341 -6.616 3.736 1.00 83.81 99 ALA A CA 1
ATOM 773 C C . ALA A 1 99 ? 2.524 -6.543 2.213 1.00 83.81 99 ALA A C 1
ATOM 775 O O . ALA A 1 99 ? 3.537 -7.007 1.689 1.00 83.81 99 ALA A O 1
ATOM 776 N N . ILE A 1 100 ? 1.594 -5.887 1.511 1.00 82.06 100 ILE A N 1
ATOM 777 C CA . ILE A 1 100 ? 1.692 -5.581 0.076 1.00 82.06 100 ILE A CA 1
ATOM 778 C C . ILE A 1 100 ? 2.994 -4.834 -0.224 1.00 82.06 100 ILE A C 1
ATOM 780 O O . ILE A 1 100 ? 3.680 -5.162 -1.196 1.00 82.06 100 ILE A O 1
ATOM 784 N N . LEU A 1 101 ? 3.357 -3.864 0.622 1.00 80.62 101 LEU A N 1
ATOM 785 C CA . LEU A 1 101 ? 4.600 -3.113 0.488 1.00 80.62 101 LEU A CA 1
ATOM 786 C C . LEU A 1 101 ? 5.832 -4.010 0.667 1.00 80.62 101 LEU A C 1
ATOM 788 O O . LEU A 1 101 ? 6.743 -3.943 -0.154 1.00 80.62 101 LEU A O 1
ATOM 792 N N . ILE A 1 102 ? 5.857 -4.870 1.689 1.00 81.88 102 ILE A N 1
ATOM 793 C CA . ILE A 1 102 ? 6.968 -5.806 1.938 1.00 81.88 102 ILE A CA 1
ATOM 794 C C . ILE A 1 102 ? 7.164 -6.749 0.744 1.00 81.88 102 ILE A C 1
ATOM 796 O O . ILE A 1 102 ? 8.283 -6.890 0.243 1.00 81.88 102 ILE A O 1
ATOM 800 N N . VAL A 1 103 ? 6.079 -7.352 0.247 1.00 81.88 103 VAL A N 1
ATOM 801 C CA . VAL A 1 103 ? 6.111 -8.234 -0.932 1.00 81.88 103 VAL A CA 1
ATOM 802 C C . VAL A 1 103 ? 6.638 -7.481 -2.149 1.00 81.88 103 VAL A C 1
ATOM 804 O O . VAL A 1 103 ? 7.461 -7.999 -2.902 1.00 81.88 103 VAL A O 1
ATOM 807 N N . LEU A 1 104 ? 6.222 -6.229 -2.322 1.00 77.81 104 LEU A N 1
ATOM 808 C CA . LEU A 1 104 ? 6.683 -5.406 -3.426 1.00 77.81 104 LEU A CA 1
ATOM 809 C C . LEU A 1 104 ? 8.180 -5.103 -3.339 1.00 77.81 104 LEU A C 1
ATOM 811 O O . LEU A 1 104 ? 8.884 -5.248 -4.340 1.00 77.81 104 LEU A O 1
ATOM 815 N N . ILE A 1 105 ? 8.680 -4.716 -2.163 1.00 77.62 105 ILE A N 1
ATOM 816 C CA . ILE A 1 105 ? 10.113 -4.479 -1.935 1.00 77.62 105 ILE A CA 1
ATOM 817 C C . ILE A 1 105 ? 10.902 -5.739 -2.291 1.00 77.62 105 ILE A C 1
ATOM 819 O O . ILE A 1 105 ? 11.850 -5.667 -3.074 1.00 77.62 105 ILE A O 1
ATOM 823 N N . ARG A 1 106 ? 10.467 -6.900 -1.788 1.00 82.00 106 ARG A N 1
ATOM 824 C CA . ARG A 1 106 ? 11.084 -8.196 -2.090 1.00 82.00 106 ARG A CA 1
ATOM 825 C C . ARG A 1 106 ? 11.130 -8.462 -3.596 1.00 82.00 106 ARG A C 1
ATOM 827 O O . ARG A 1 106 ? 12.208 -8.716 -4.129 1.00 82.00 106 ARG A O 1
ATOM 834 N N . ASN A 1 107 ? 9.999 -8.347 -4.291 1.00 78.88 107 ASN A N 1
ATOM 835 C CA . ASN A 1 107 ? 9.917 -8.593 -5.736 1.00 78.88 107 ASN A CA 1
ATOM 836 C C . ASN A 1 107 ? 10.784 -7.611 -6.541 1.00 78.88 107 ASN A C 1
ATOM 838 O O . ASN A 1 107 ? 11.352 -7.976 -7.573 1.00 78.88 107 ASN A O 1
ATOM 842 N N . THR A 1 108 ? 10.922 -6.378 -6.047 1.00 75.81 108 THR A N 1
ATOM 843 C CA . THR A 1 108 ? 11.792 -5.348 -6.629 1.00 75.81 108 THR A CA 1
ATOM 844 C C . THR A 1 108 ? 13.259 -5.724 -6.519 1.00 75.81 108 THR A C 1
ATOM 846 O O . THR A 1 108 ? 13.969 -5.695 -7.524 1.00 75.81 108 THR A O 1
ATOM 849 N N . VAL A 1 109 ? 13.698 -6.152 -5.335 1.00 77.44 109 VAL A N 1
ATOM 850 C CA . VAL A 1 109 ? 15.074 -6.610 -5.095 1.00 77.44 109 VAL A CA 1
ATOM 851 C C . VAL A 1 109 ? 15.399 -7.866 -5.911 1.00 77.44 109 VAL A C 1
ATOM 853 O O . VAL A 1 109 ? 16.504 -7.988 -6.431 1.00 77.44 109 VAL A O 1
ATOM 856 N N . GLN A 1 110 ? 14.435 -8.771 -6.090 1.00 80.19 110 GLN A N 1
ATOM 857 C CA . GLN A 1 110 ? 14.618 -10.023 -6.836 1.00 80.19 110 GLN A CA 1
ATOM 858 C C . GLN A 1 110 ? 14.604 -9.869 -8.363 1.00 80.19 110 GLN A C 1
ATOM 860 O O . GLN A 1 110 ? 14.735 -10.857 -9.081 1.00 80.19 110 GLN A O 1
ATOM 865 N N . GLY A 1 111 ? 14.427 -8.659 -8.896 1.00 77.00 111 GLY A N 1
ATOM 866 C CA . GLY A 1 111 ? 14.424 -8.464 -10.344 1.00 77.00 111 GLY A CA 1
ATOM 867 C C . GLY A 1 111 ? 13.086 -8.790 -11.030 1.00 77.00 111 GLY A C 1
ATOM 868 O O . GLY A 1 111 ? 12.950 -8.534 -12.225 1.00 77.00 111 GLY A O 1
ATOM 869 N N . SER A 1 112 ? 12.072 -9.264 -10.297 1.00 72.12 112 SER A N 1
ATOM 870 C CA . SER A 1 112 ? 10.760 -9.654 -10.847 1.00 72.12 112 SER A CA 1
ATOM 871 C C . SER A 1 112 ? 9.775 -8.489 -11.005 1.00 72.12 112 SER A C 1
ATOM 873 O O . SER A 1 112 ? 8.664 -8.674 -11.498 1.00 72.12 112 SER A O 1
ATOM 875 N N . PHE A 1 113 ? 10.149 -7.291 -10.566 1.00 69.50 113 PHE A N 1
ATOM 876 C CA . PHE A 1 113 ? 9.233 -6.164 -10.484 1.00 69.50 113 PHE A CA 1
ATOM 877 C C . PHE A 1 113 ? 8.972 -5.494 -11.831 1.00 69.50 113 PHE A C 1
ATOM 879 O O . PHE A 1 113 ? 9.886 -4.994 -12.493 1.00 69.50 113 PHE A O 1
ATOM 886 N N . ALA A 1 114 ? 7.695 -5.436 -12.204 1.00 73.00 114 ALA A N 1
ATOM 887 C CA . ALA A 1 114 ? 7.230 -4.684 -13.357 1.00 73.00 114 ALA A CA 1
ATOM 888 C C . ALA A 1 114 ? 6.671 -3.326 -12.916 1.00 73.00 114 ALA A C 1
ATOM 890 O O . ALA A 1 114 ? 5.921 -3.228 -11.946 1.00 73.00 114 ALA A O 1
ATOM 891 N N . ILE A 1 115 ? 6.935 -2.271 -13.691 1.00 75.94 115 ILE A N 1
ATOM 892 C CA . ILE A 1 115 ? 6.374 -0.931 -13.440 1.00 75.94 115 ILE A CA 1
ATOM 893 C C . ILE A 1 115 ? 4.838 -0.917 -13.337 1.00 75.94 115 ILE A C 1
ATOM 895 O O . ILE A 1 115 ? 4.265 -0.072 -12.654 1.00 75.94 115 ILE A O 1
ATOM 899 N N . PHE A 1 116 ? 4.165 -1.876 -13.973 1.00 71.31 116 PHE A N 1
ATOM 900 C CA . PHE A 1 116 ? 2.728 -2.097 -13.821 1.00 71.31 116 PHE A CA 1
ATOM 901 C C . PHE A 1 116 ? 2.314 -2.427 -12.395 1.00 71.31 116 PHE A C 1
ATOM 903 O O . PHE A 1 116 ? 1.319 -1.896 -11.910 1.00 71.31 116 PHE A O 1
ATOM 910 N N . GLU A 1 117 ? 3.074 -3.292 -11.728 1.00 73.88 117 GLU A N 1
ATOM 911 C CA . GLU A 1 117 ? 2.798 -3.680 -10.349 1.00 73.88 117 GLU A CA 1
ATOM 912 C C . GLU A 1 117 ? 2.909 -2.458 -9.444 1.00 73.88 117 GLU A C 1
ATOM 914 O O . GLU A 1 117 ? 2.040 -2.243 -8.605 1.00 73.88 117 GLU A O 1
ATOM 919 N N . TRP A 1 118 ? 3.878 -1.574 -9.704 1.00 78.62 118 TRP A N 1
ATOM 920 C CA . TRP A 1 118 ? 3.974 -0.292 -9.006 1.00 78.62 118 TRP A CA 1
ATOM 921 C C . TRP A 1 118 ? 2.728 0.576 -9.168 1.00 78.62 118 TRP A C 1
ATOM 923 O O . TRP A 1 118 ? 2.239 1.151 -8.200 1.00 78.62 118 TRP A O 1
ATOM 933 N N . GLN A 1 119 ? 2.204 0.681 -10.390 1.00 74.75 119 GLN A N 1
ATOM 934 C CA . GLN A 1 119 ? 1.045 1.527 -10.672 1.00 74.75 119 GLN A CA 1
ATOM 935 C C . GLN A 1 119 ? -0.267 0.970 -10.127 1.00 74.75 119 GLN A C 1
ATOM 937 O O . GLN A 1 119 ? -1.198 1.743 -9.924 1.00 74.75 119 GLN A O 1
ATOM 942 N N . ILE A 1 120 ? -0.344 -0.338 -9.882 1.00 73.94 120 ILE A N 1
ATOM 943 C CA . ILE A 1 120 ? -1.481 -0.974 -9.208 1.00 73.94 120 ILE A CA 1
ATOM 944 C C . ILE A 1 120 ? -1.339 -0.832 -7.694 1.00 73.94 120 ILE A C 1
ATOM 946 O O . ILE A 1 120 ? -2.286 -0.443 -7.014 1.00 73.94 120 ILE A O 1
ATOM 950 N N . VAL A 1 121 ? -0.146 -1.089 -7.160 1.00 74.81 121 VAL A N 1
ATOM 951 C CA . VAL A 1 121 ? 0.085 -1.054 -5.715 1.00 74.81 121 VAL A CA 1
ATOM 952 C C . VAL A 1 121 ? 0.035 0.367 -5.168 1.00 74.81 121 VAL A C 1
ATOM 954 O O . VAL A 1 121 ? -0.519 0.577 -4.093 1.00 74.81 121 VAL A O 1
ATOM 957 N N . TYR A 1 122 ? 0.523 1.362 -5.912 1.00 75.19 122 TYR A N 1
ATOM 958 C CA . TYR A 1 122 ? 0.477 2.759 -5.485 1.00 75.19 122 TYR A CA 1
ATOM 959 C C . TYR A 1 122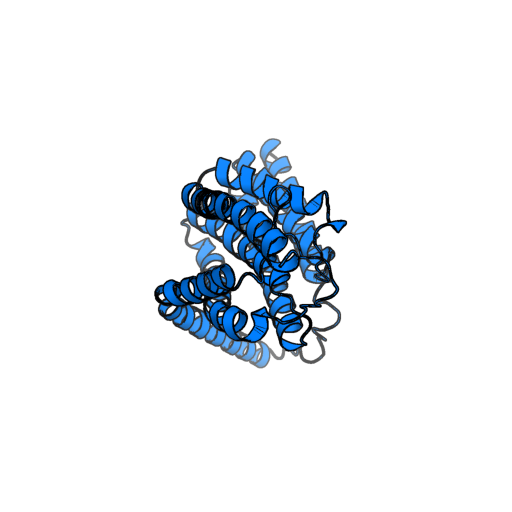 ? -0.932 3.228 -5.070 1.00 75.19 122 TYR A C 1
ATOM 961 O O . TYR A 1 122 ? -1.076 3.676 -3.935 1.00 75.19 122 TYR A O 1
ATOM 969 N N . PRO A 1 123 ? -1.989 3.117 -5.900 1.00 71.19 123 PRO A N 1
ATOM 970 C CA . PRO A 1 123 ? -3.340 3.502 -5.504 1.00 71.19 123 PRO A CA 1
ATOM 971 C C . PRO A 1 123 ? -3.955 2.567 -4.457 1.00 71.19 123 PRO A C 1
ATOM 973 O O . PRO A 1 123 ? -4.713 3.055 -3.621 1.00 71.19 123 PRO A O 1
ATOM 976 N N . MET A 1 124 ? -3.631 1.266 -4.468 1.00 74.12 124 MET A N 1
ATOM 977 C CA . MET A 1 124 ? -4.108 0.333 -3.438 1.00 74.12 124 MET A CA 1
ATOM 978 C C . MET A 1 124 ? -3.597 0.736 -2.056 1.00 74.12 124 MET A C 1
ATOM 980 O O . MET A 1 124 ? -4.356 0.751 -1.101 1.00 74.12 124 MET A O 1
ATOM 984 N N . VAL A 1 125 ? -2.336 1.138 -1.949 1.00 73.38 125 VAL A N 1
ATOM 985 C CA . VAL A 1 125 ? -1.750 1.536 -0.670 1.00 73.38 125 VAL A CA 1
ATOM 986 C C . VAL A 1 125 ? -2.099 2.982 -0.313 1.00 73.38 125 VAL A C 1
ATOM 988 O O . VAL A 1 125 ? -2.420 3.277 0.831 1.00 73.38 125 VAL A O 1
ATOM 991 N N . PHE A 1 126 ? -2.055 3.903 -1.277 1.00 71.06 126 PHE A N 1
ATOM 992 C CA . PHE A 1 126 ? -2.193 5.333 -1.002 1.00 71.06 126 PHE A CA 1
ATOM 993 C C . PHE A 1 126 ? -3.628 5.749 -0.672 1.00 71.06 126 PHE A C 1
ATOM 995 O O . PHE A 1 126 ? -3.855 6.545 0.240 1.00 71.06 126 PHE A O 1
ATOM 1002 N N . MET A 1 127 ? -4.606 5.256 -1.429 1.00 68.44 127 MET A N 1
ATOM 1003 C CA . MET A 1 127 ? -5.941 5.843 -1.382 1.00 68.44 127 MET A CA 1
ATOM 1004 C C . MET A 1 127 ? -6.779 5.437 -0.169 1.00 68.44 127 MET A C 1
ATOM 1006 O O . MET A 1 127 ? -7.394 6.329 0.416 1.00 68.44 127 MET A O 1
ATOM 1010 N N . PRO A 1 128 ? -6.806 4.168 0.283 1.00 66.81 128 PRO A N 1
ATOM 1011 C CA . PRO A 1 128 ? -7.589 3.847 1.464 1.00 66.81 128 PRO A CA 1
ATOM 1012 C C . PRO A 1 128 ? -7.055 4.561 2.693 1.00 66.81 128 PRO A C 1
ATOM 1014 O O . PRO A 1 128 ? -7.829 4.999 3.535 1.00 66.81 128 PRO A O 1
ATOM 1017 N N . SER A 1 129 ? -5.738 4.765 2.756 1.00 66.56 129 SER A N 1
ATOM 1018 C CA . SER A 1 129 ? -5.134 5.546 3.820 1.00 66.56 129 SER A CA 1
ATOM 1019 C C . SER A 1 129 ? -5.524 7.023 3.781 1.00 66.56 129 SER A C 1
ATOM 1021 O O . SER A 1 129 ? -5.693 7.620 4.835 1.00 66.56 129 SER A O 1
ATOM 1023 N N . TRP A 1 130 ? -5.749 7.615 2.605 1.00 66.69 130 TRP A N 1
ATOM 1024 C CA . TRP A 1 130 ? -6.291 8.974 2.518 1.00 66.69 130 TRP A CA 1
ATOM 1025 C C . TRP A 1 130 ? -7.712 9.080 3.099 1.00 66.69 130 TRP A C 1
ATOM 1027 O O . TRP A 1 130 ? -8.061 10.074 3.730 1.00 66.69 130 TRP A O 1
ATOM 1037 N N . GLN A 1 131 ? -8.529 8.038 2.949 1.00 62.84 131 GLN A N 1
ATOM 1038 C CA . GLN A 1 131 ? -9.876 7.994 3.527 1.00 62.84 131 GLN A CA 1
ATOM 1039 C C . GLN A 1 131 ? -9.864 7.945 5.062 1.00 62.84 131 GLN A C 1
ATOM 1041 O O . GLN A 1 131 ? -10.728 8.516 5.726 1.00 62.84 131 GLN A O 1
ATOM 1046 N N . VAL A 1 132 ? -8.870 7.261 5.635 1.00 63.31 132 VAL A N 1
ATOM 1047 C CA . VAL A 1 132 ? -8.649 7.224 7.088 1.00 63.31 132 VAL A CA 1
ATOM 1048 C C . VAL A 1 132 ? -8.408 8.629 7.624 1.00 63.31 132 VAL A C 1
ATOM 1050 O O . VAL A 1 132 ? -8.980 9.023 8.639 1.00 63.31 132 VAL A O 1
ATOM 1053 N N . ILE A 1 133 ? -7.585 9.386 6.898 1.00 63.84 133 ILE A N 1
ATOM 1054 C CA . ILE A 1 133 ? -7.184 10.750 7.238 1.00 63.84 133 ILE A CA 1
ATOM 1055 C C . ILE A 1 133 ? -8.390 11.684 7.276 1.00 63.84 133 ILE A C 1
ATOM 1057 O O . ILE A 1 133 ? -8.514 12.477 8.208 1.00 63.84 133 ILE A O 1
ATOM 1061 N N . SER A 1 134 ? -9.291 11.588 6.294 1.00 65.50 134 SER A N 1
ATOM 1062 C CA . SER A 1 134 ? -10.449 12.483 6.224 1.00 65.50 134 SER A CA 1
ATOM 1063 C C . SER A 1 134 ? -11.491 12.203 7.306 1.00 65.50 134 SER A C 1
ATOM 1065 O O . SER A 1 134 ? -12.207 13.116 7.707 1.00 65.50 134 SER A O 1
ATOM 1067 N N . ASN A 1 135 ? -11.589 10.958 7.779 1.00 60.41 135 ASN A N 1
ATOM 1068 C CA . ASN A 1 135 ? -12.720 10.529 8.599 1.00 60.41 135 ASN A CA 1
ATOM 1069 C C . ASN A 1 135 ? -12.446 10.514 10.108 1.00 60.41 135 ASN A C 1
ATOM 1071 O O . ASN A 1 135 ? -13.405 10.445 10.879 1.00 60.41 135 ASN A O 1
ATOM 1075 N N . MET A 1 136 ? -11.186 10.536 10.565 1.00 61.38 136 MET A N 1
ATOM 1076 C CA . MET A 1 136 ? -10.883 10.255 11.976 1.00 61.38 136 MET A CA 1
ATOM 1077 C C . MET A 1 136 ? -9.725 11.092 12.540 1.00 61.38 136 MET A C 1
ATOM 1079 O O . MET A 1 136 ? -8.568 10.673 12.566 1.00 61.38 136 MET A O 1
ATOM 1083 N N . TRP A 1 137 ? -10.065 12.264 13.086 1.00 68.25 137 TRP A N 1
ATOM 1084 C CA . TRP A 1 137 ? -9.166 13.090 13.902 1.00 68.25 137 TRP A CA 1
ATOM 1085 C C . TRP A 1 137 ? -9.310 12.741 15.390 1.00 68.25 137 TRP A C 1
ATOM 1087 O O . TRP A 1 137 ? -9.809 13.525 16.193 1.00 68.25 137 TRP A O 1
ATOM 1097 N N . THR A 1 138 ? -8.926 11.526 15.773 1.00 71.75 138 THR A N 1
ATOM 1098 C CA . THR A 1 138 ? -8.957 11.083 17.178 1.00 71.75 138 THR A CA 1
ATOM 1099 C C . THR A 1 138 ? -7.580 10.598 17.614 1.00 71.75 138 THR A C 1
ATOM 1101 O O . THR A 1 138 ? -6.909 9.910 16.845 1.00 71.75 138 THR A O 1
ATOM 1104 N N . ASN A 1 139 ? -7.183 10.885 18.860 1.00 65.56 139 ASN A N 1
ATOM 1105 C CA . ASN A 1 139 ? -5.871 10.519 19.423 1.00 65.56 139 ASN A CA 1
ATOM 1106 C C . ASN A 1 139 ? -5.552 9.016 19.314 1.00 65.56 139 ASN A C 1
ATOM 1108 O O . ASN A 1 139 ? -4.402 8.629 19.135 1.00 65.56 139 ASN A O 1
ATOM 1112 N N . GLU A 1 140 ? -6.577 8.165 19.339 1.00 66.62 140 GLU A N 1
ATOM 1113 C CA . GLU A 1 140 ? -6.448 6.708 19.220 1.00 66.62 140 GLU A CA 1
ATOM 1114 C C . GLU A 1 140 ? -5.958 6.224 17.843 1.00 66.62 140 GLU A C 1
ATOM 1116 O O . GLU A 1 140 ? -5.691 5.037 17.668 1.00 66.62 140 GLU A O 1
ATOM 1121 N N . MET A 1 141 ? -5.846 7.123 16.860 1.00 69.19 141 MET A N 1
ATOM 1122 C CA . MET A 1 141 ? -5.383 6.810 15.505 1.00 69.19 141 MET A CA 1
ATOM 1123 C C . MET A 1 141 ? -3.920 7.170 15.271 1.00 69.19 141 MET A C 1
ATOM 1125 O O . MET A 1 141 ? -3.435 6.978 14.158 1.00 69.19 141 MET A O 1
ATOM 1129 N N . ALA A 1 142 ? -3.195 7.664 16.280 1.00 71.56 142 ALA A N 1
ATOM 1130 C CA . ALA A 1 142 ? -1.789 8.044 16.136 1.00 71.56 142 ALA A CA 1
ATOM 1131 C C . ALA A 1 142 ? -0.933 6.915 15.526 1.00 71.56 142 ALA A C 1
ATOM 1133 O O . ALA A 1 142 ? -0.114 7.170 14.648 1.00 71.56 142 ALA A O 1
ATOM 1134 N N . THR A 1 143 ? -1.181 5.658 15.910 1.00 70.38 143 THR A N 1
ATOM 1135 C CA . THR A 1 143 ? -0.501 4.484 15.338 1.00 70.38 143 THR A CA 1
ATOM 1136 C C . THR A 1 143 ? -0.813 4.293 13.853 1.00 70.38 143 THR A C 1
ATOM 1138 O O . THR A 1 143 ? 0.087 4.014 13.065 1.00 70.38 143 THR A O 1
ATOM 1141 N N . VAL A 1 144 ? -2.073 4.481 13.452 1.00 72.75 144 VAL A N 1
ATOM 1142 C CA . VAL A 1 144 ? -2.504 4.358 12.051 1.00 72.75 144 VAL A CA 1
ATOM 1143 C C . VAL A 1 144 ? -1.893 5.476 11.208 1.00 72.75 144 VAL A C 1
ATOM 1145 O O . VAL A 1 144 ? -1.380 5.224 10.120 1.00 72.75 144 VAL A O 1
ATOM 1148 N N . TRP A 1 145 ? -1.868 6.696 11.744 1.00 74.50 145 TRP A N 1
ATOM 1149 C CA . TRP A 1 145 ? -1.199 7.846 11.142 1.00 74.50 145 TRP A CA 1
ATOM 1150 C C . TRP A 1 145 ? 0.310 7.643 11.004 1.00 74.50 145 TRP A C 1
ATOM 1152 O O . TRP A 1 145 ? 0.868 7.951 9.954 1.00 74.50 145 TRP A O 1
ATOM 1162 N N . GLY A 1 146 ? 0.964 7.091 12.027 1.00 76.31 146 GLY A N 1
ATOM 1163 C CA . GLY A 1 146 ? 2.386 6.757 11.992 1.00 76.31 146 GLY A CA 1
ATOM 1164 C C . GLY A 1 146 ? 2.701 5.707 10.928 1.00 76.31 146 GLY A C 1
ATOM 1165 O O . GLY A 1 146 ? 3.605 5.905 10.118 1.00 76.31 146 GLY A O 1
ATOM 1166 N N . LEU A 1 147 ? 1.911 4.630 10.870 1.00 75.38 147 LEU A N 1
ATOM 1167 C CA . LEU A 1 147 ? 2.077 3.572 9.875 1.00 75.38 147 LEU A CA 1
ATOM 1168 C C . LEU A 1 147 ? 1.809 4.078 8.452 1.00 75.38 147 LEU A C 1
ATOM 1170 O O . LEU A 1 147 ? 2.579 3.783 7.539 1.00 75.38 147 LEU A O 1
ATOM 1174 N N . PHE A 1 148 ? 0.766 4.887 8.262 1.00 76.38 148 PHE A N 1
ATOM 1175 C CA . PHE A 1 148 ? 0.512 5.542 6.983 1.00 76.38 148 PHE A CA 1
ATOM 1176 C C . PHE A 1 148 ? 1.665 6.462 6.587 1.00 76.38 148 PHE A C 1
ATOM 1178 O O . PHE A 1 148 ? 2.161 6.364 5.467 1.00 76.38 148 PHE A O 1
ATOM 1185 N N . GLY A 1 149 ? 2.103 7.328 7.503 1.00 77.19 149 GLY A N 1
ATOM 1186 C CA . GLY A 1 149 ? 3.227 8.231 7.294 1.00 77.19 149 GLY A CA 1
ATOM 1187 C C . GLY A 1 1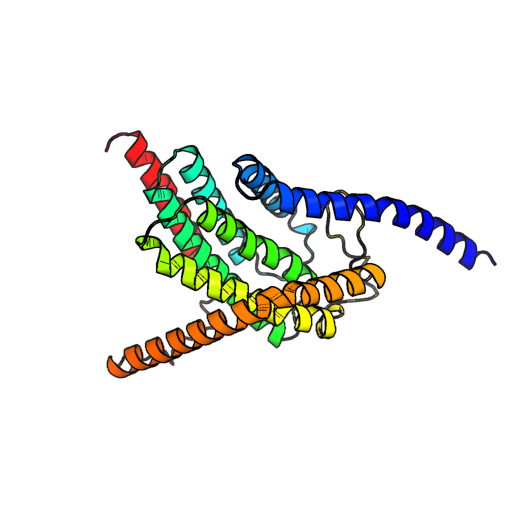49 ? 4.463 7.462 6.845 1.00 77.19 149 GLY A C 1
ATOM 1188 O O . GLY A 1 149 ? 5.052 7.816 5.829 1.00 77.19 149 GLY A O 1
ATOM 1189 N N . LEU A 1 150 ? 4.793 6.357 7.516 1.00 77.62 150 LEU A N 1
ATOM 1190 C CA . LEU A 1 150 ? 5.904 5.471 7.162 1.00 77.62 150 LEU A CA 1
ATOM 1191 C C . LEU A 1 150 ? 5.751 4.899 5.747 1.00 77.62 150 LEU A C 1
ATOM 1193 O O . LEU A 1 150 ? 6.649 5.060 4.919 1.00 77.62 150 LEU A O 1
ATOM 1197 N N . ILE A 1 151 ? 4.613 4.274 5.443 1.00 77.75 151 ILE A N 1
ATOM 1198 C CA . ILE A 1 151 ? 4.349 3.654 4.137 1.00 77.75 151 ILE A CA 1
ATOM 1199 C C . ILE A 1 151 ? 4.405 4.695 3.014 1.00 77.75 151 ILE A C 1
ATOM 1201 O O . ILE A 1 151 ? 5.074 4.504 1.997 1.00 77.75 151 ILE A O 1
ATOM 1205 N N . PHE A 1 152 ? 3.720 5.819 3.207 1.00 77.94 152 PHE A N 1
ATOM 1206 C CA . PHE A 1 152 ? 3.666 6.915 2.252 1.00 77.94 152 PHE A CA 1
ATOM 1207 C C . PHE A 1 152 ? 5.058 7.478 1.958 1.00 77.94 152 PHE A C 1
ATOM 1209 O O . PHE A 1 152 ? 5.411 7.763 0.809 1.00 77.94 152 PHE A O 1
ATOM 1216 N N . SER A 1 153 ? 5.854 7.609 3.008 1.00 79.38 153 SER A N 1
ATOM 1217 C CA . SER A 1 153 ? 7.213 8.122 2.954 1.00 79.38 153 SER A CA 1
ATOM 1218 C C . SER A 1 153 ? 8.152 7.180 2.233 1.00 79.38 153 SER A C 1
ATOM 1220 O O . SER A 1 153 ? 8.906 7.611 1.360 1.00 79.38 153 SER A O 1
ATOM 1222 N N . PHE A 1 154 ? 8.052 5.888 2.531 1.00 81.00 154 PHE A N 1
ATOM 1223 C CA . PHE A 1 154 ? 8.785 4.853 1.822 1.00 81.00 154 PHE A CA 1
ATOM 1224 C C . PHE A 1 154 ? 8.464 4.876 0.322 1.00 81.00 154 PHE A C 1
ATOM 1226 O O . PHE A 1 154 ? 9.368 4.980 -0.507 1.00 81.00 154 PHE A O 1
ATOM 1233 N N . ILE A 1 155 ? 7.176 4.868 -0.035 1.00 79.69 155 ILE A N 1
ATOM 1234 C CA . ILE A 1 155 ? 6.724 4.910 -1.431 1.00 79.69 155 ILE A CA 1
ATOM 1235 C C . ILE A 1 155 ? 7.223 6.176 -2.134 1.00 79.69 155 ILE A C 1
ATOM 1237 O O . ILE A 1 155 ? 7.723 6.107 -3.256 1.00 79.69 155 ILE A O 1
ATOM 1241 N N . SER A 1 156 ? 7.107 7.332 -1.484 1.00 79.06 156 SER A N 1
ATOM 1242 C CA . SER A 1 156 ? 7.556 8.604 -2.059 1.00 79.06 156 SER A CA 1
ATOM 1243 C C . SER A 1 156 ? 9.069 8.615 -2.294 1.00 79.06 156 SER A C 1
ATOM 1245 O O . SER A 1 156 ? 9.517 9.113 -3.323 1.00 79.06 156 SER A O 1
ATOM 1247 N N . SER A 1 157 ? 9.836 8.001 -1.389 1.00 81.44 157 SER A N 1
ATOM 1248 C CA . SER A 1 157 ? 11.299 7.935 -1.469 1.00 81.44 157 SER A CA 1
ATOM 1249 C C . SER A 1 157 ? 11.789 6.931 -2.519 1.00 81.44 157 SER A C 1
ATOM 1251 O O . SER A 1 157 ? 12.823 7.119 -3.149 1.00 81.44 157 SER A O 1
ATOM 1253 N N . ILE A 1 158 ? 11.054 5.847 -2.762 1.00 83.25 158 ILE A N 1
ATOM 1254 C CA . ILE A 1 158 ? 11.474 4.840 -3.747 1.00 83.25 158 ILE A CA 1
ATOM 1255 C C . ILE A 1 158 ? 11.024 5.184 -5.178 1.00 83.25 158 ILE A C 1
ATOM 1257 O O . ILE A 1 158 ? 11.624 4.712 -6.146 1.00 83.25 158 ILE A O 1
ATOM 1261 N N . GLN A 1 159 ? 10.004 6.039 -5.341 1.00 83.75 159 GLN A N 1
ATOM 1262 C CA . GLN A 1 159 ? 9.395 6.362 -6.639 1.00 83.75 159 GLN A CA 1
ATOM 1263 C C . GLN A 1 159 ? 10.410 6.824 -7.705 1.00 83.75 159 GLN A C 1
ATOM 1265 O O . GLN A 1 159 ? 10.459 6.206 -8.772 1.00 83.75 159 GLN A O 1
ATOM 1270 N N . PRO A 1 160 ? 11.242 7.855 -7.474 1.00 87.12 160 PRO A N 1
ATOM 1271 C CA . PRO A 1 160 ? 12.275 8.250 -8.431 1.00 87.12 160 PRO A CA 1
ATOM 1272 C C . PRO A 1 160 ? 13.279 7.151 -8.760 1.00 87.12 160 PRO A C 1
ATOM 1274 O O . PRO A 1 160 ? 13.639 6.983 -9.922 1.00 87.12 160 PRO A O 1
ATOM 1277 N N . TRP A 1 161 ? 13.700 6.334 -7.797 1.00 86.81 161 TRP A N 1
ATOM 1278 C CA . TRP A 1 161 ? 14.591 5.221 -8.123 1.00 86.81 161 TRP A CA 1
ATOM 1279 C C . TRP A 1 161 ? 13.927 4.236 -9.098 1.00 86.81 161 TRP A C 1
ATOM 1281 O O . TRP A 1 161 ? 14.514 3.902 -10.132 1.00 86.81 161 TRP A O 1
ATOM 1291 N N . ILE A 1 162 ? 12.666 3.872 -8.846 1.00 87.00 162 ILE A N 1
ATOM 1292 C CA . ILE A 1 162 ? 11.874 3.000 -9.725 1.00 87.00 162 ILE A CA 1
ATOM 1293 C C . ILE A 1 162 ? 11.742 3.603 -11.129 1.00 87.00 162 ILE A C 1
ATOM 1295 O O . ILE A 1 162 ? 12.054 2.940 -12.120 1.00 87.00 162 ILE A O 1
ATOM 1299 N N . TYR A 1 163 ? 11.331 4.870 -11.242 1.00 87.44 163 TYR A N 1
ATOM 1300 C CA . TYR A 1 163 ? 11.081 5.491 -12.546 1.00 87.44 163 TYR A CA 1
ATOM 1301 C C . TYR A 1 163 ? 12.354 5.768 -13.359 1.00 87.44 163 TYR A C 1
ATOM 1303 O O . TYR A 1 163 ? 12.290 5.846 -14.590 1.00 87.44 163 TYR A O 1
ATOM 1311 N N . TRP A 1 164 ? 13.517 5.908 -12.719 1.00 90.19 164 TRP A N 1
ATOM 1312 C CA . TRP A 1 164 ? 14.784 6.113 -13.429 1.00 90.19 164 TRP A CA 1
ATOM 1313 C C . TRP A 1 164 ? 15.508 4.818 -13.764 1.00 90.19 164 TRP A C 1
ATOM 1315 O O . TRP A 1 164 ? 16.095 4.721 -14.842 1.00 90.19 164 TRP A O 1
ATOM 1325 N N . LYS A 1 165 ? 15.513 3.843 -12.852 1.00 90.31 165 LYS A N 1
ATOM 1326 C CA . LYS A 1 165 ? 16.332 2.633 -12.998 1.00 90.31 165 LYS A CA 1
ATOM 1327 C C . LYS A 1 165 ? 15.531 1.430 -13.467 1.00 90.31 165 LYS A C 1
ATOM 1329 O O . LYS A 1 165 ? 16.036 0.667 -14.284 1.00 90.31 165 LYS A O 1
ATOM 1334 N N . LEU A 1 166 ? 14.290 1.289 -13.011 1.00 88.38 166 LEU A N 1
ATOM 1335 C CA . LEU A 1 166 ? 13.513 0.060 -13.189 1.00 88.38 166 LEU A CA 1
ATOM 1336 C C . LEU A 1 166 ? 12.388 0.189 -14.225 1.00 88.38 166 LEU A C 1
ATOM 1338 O O . LEU A 1 166 ? 11.657 -0.763 -14.469 1.00 88.38 166 LEU A O 1
ATOM 1342 N N . VAL A 1 167 ? 12.266 1.334 -14.907 1.00 86.62 167 VAL A N 1
ATOM 1343 C CA . VAL A 1 167 ? 11.197 1.584 -15.898 1.00 86.62 167 VAL A CA 1
ATOM 1344 C C . VAL A 1 167 ? 11.124 0.519 -16.998 1.00 86.62 167 VAL A C 1
ATOM 1346 O O . VAL A 1 167 ? 10.041 0.237 -17.498 1.00 86.62 167 VAL A O 1
ATOM 1349 N N . LYS A 1 168 ? 12.264 -0.064 -17.393 1.00 85.75 168 LYS A N 1
ATOM 1350 C CA . LYS A 1 168 ? 12.341 -1.090 -18.450 1.00 85.75 168 LYS A CA 1
ATOM 1351 C C . LYS A 1 168 ? 12.343 -2.521 -17.911 1.00 85.75 168 LYS A C 1
ATOM 1353 O O . LYS A 1 168 ? 12.419 -3.460 -18.699 1.00 85.75 168 LYS A O 1
ATOM 1358 N N . GLN A 1 169 ? 12.303 -2.698 -16.597 1.00 83.00 169 GLN A N 1
ATOM 1359 C CA . GLN A 1 169 ? 12.347 -4.015 -15.983 1.00 83.00 169 GLN A CA 1
ATOM 1360 C C . GLN A 1 169 ? 11.058 -4.786 -16.297 1.00 83.00 169 GLN A C 1
ATOM 1362 O O . GLN A 1 169 ? 9.963 -4.223 -16.265 1.00 83.00 169 GLN A O 1
ATOM 1367 N N . GLY A 1 170 ? 11.208 -6.050 -16.704 1.00 75.25 170 GLY A N 1
ATOM 1368 C CA . GLY A 1 170 ? 10.102 -6.887 -17.185 1.00 75.25 170 GLY A CA 1
ATOM 1369 C C . GLY A 1 170 ? 9.563 -6.526 -18.578 1.00 75.25 170 GLY A C 1
ATOM 1370 O O . GLY A 1 170 ? 8.595 -7.132 -19.031 1.00 75.25 170 GLY A O 1
ATOM 1371 N N . TYR A 1 171 ? 10.157 -5.555 -19.289 1.00 80.12 171 TYR A N 1
ATOM 1372 C CA . TYR A 1 171 ? 9.740 -5.238 -20.657 1.00 80.12 171 TYR A CA 1
ATOM 1373 C C . TYR A 1 171 ? 10.272 -6.271 -21.656 1.00 80.12 171 TYR A C 1
ATOM 1375 O O . TYR A 1 171 ? 11.480 -6.392 -21.861 1.00 80.12 171 TYR A O 1
ATOM 1383 N N . HIS A 1 172 ? 9.360 -6.937 -22.361 1.00 79.31 172 HIS A N 1
ATOM 1384 C CA . HIS A 1 172 ? 9.679 -7.802 -23.493 1.00 79.31 172 HIS A CA 1
ATOM 1385 C C . HIS A 1 172 ? 9.135 -7.185 -24.781 1.00 79.31 172 HIS A C 1
ATOM 1387 O O . HIS A 1 172 ? 7.930 -6.998 -24.919 1.00 79.31 172 HIS A O 1
ATOM 1393 N N . ALA A 1 173 ? 10.010 -6.916 -25.755 1.00 80.94 173 ALA A N 1
ATOM 1394 C CA . ALA A 1 173 ? 9.627 -6.291 -27.028 1.00 80.94 173 ALA A CA 1
ATOM 1395 C C . ALA A 1 173 ? 8.616 -7.114 -27.853 1.00 80.94 173 ALA A C 1
ATOM 1397 O O . ALA A 1 173 ? 7.925 -6.560 -28.704 1.00 80.94 173 ALA A O 1
ATOM 1398 N N . ASN A 1 174 ? 8.533 -8.422 -27.590 1.00 82.88 174 ASN A N 1
ATOM 1399 C CA . ASN A 1 174 ? 7.620 -9.346 -28.263 1.00 82.88 174 ASN A CA 1
ATOM 1400 C C . ASN A 1 174 ? 6.280 -9.509 -27.529 1.00 82.88 174 ASN A C 1
ATOM 1402 O O . ASN A 1 174 ? 5.342 -10.064 -28.098 1.00 82.88 174 ASN A O 1
ATOM 1406 N N . CYS A 1 175 ? 6.165 -9.023 -26.290 1.00 69.06 175 CYS A N 1
ATOM 1407 C CA . CYS A 1 175 ? 4.879 -8.945 -25.613 1.00 69.06 175 CYS A CA 1
ATOM 1408 C C . CYS A 1 175 ? 4.128 -7.735 -26.174 1.00 69.06 175 CYS A C 1
ATOM 1410 O O . CYS A 1 175 ? 4.659 -6.625 -26.200 1.00 69.06 175 CYS A O 1
ATOM 1412 N N . GLY A 1 176 ? 2.903 -7.949 -26.663 1.00 68.88 176 GLY A N 1
ATOM 1413 C CA . GLY A 1 176 ? 2.066 -6.871 -27.187 1.00 68.88 176 GLY A CA 1
ATOM 1414 C C . GLY A 1 176 ? 1.990 -5.692 -26.212 1.00 68.88 176 GLY A C 1
ATOM 1415 O O . GLY A 1 176 ? 2.029 -5.886 -24.999 1.00 68.88 176 GLY A O 1
ATOM 1416 N N . SER A 1 177 ? 1.900 -4.468 -26.746 1.00 65.62 177 SER A N 1
ATOM 1417 C CA . SER A 1 177 ? 1.924 -3.235 -25.952 1.00 65.62 177 SER A CA 1
ATOM 1418 C C . SER A 1 177 ? 0.953 -3.331 -24.769 1.00 65.62 177 SER A C 1
ATOM 1420 O O . SER A 1 177 ? -0.257 -3.494 -24.984 1.00 65.62 177 SER A O 1
ATOM 1422 N N . PRO A 1 178 ? 1.459 -3.277 -23.531 1.00 63.78 178 PRO A N 1
ATOM 1423 C CA . PRO A 1 178 ? 0.659 -3.649 -22.383 1.00 63.78 178 PRO A CA 1
ATOM 1424 C C . PRO A 1 178 ? -0.328 -2.525 -22.046 1.00 63.78 178 PRO A C 1
ATOM 1426 O O . PRO A 1 178 ? -0.059 -1.345 -22.272 1.00 63.78 178 PRO A O 1
ATOM 1429 N N . ARG A 1 179 ? -1.524 -2.899 -21.580 1.00 62.25 179 ARG A N 1
ATOM 1430 C CA . ARG A 1 179 ? -2.685 -2.000 -21.477 1.00 62.25 179 ARG A CA 1
ATOM 1431 C C . ARG A 1 179 ? -2.983 -1.694 -20.011 1.00 62.25 179 ARG A C 1
ATOM 1433 O O . ARG A 1 179 ? -3.234 -2.612 -19.245 1.00 62.25 179 ARG A O 1
ATOM 1440 N N . ILE A 1 180 ? -2.988 -0.413 -19.640 1.00 56.25 180 ILE A N 1
ATOM 1441 C CA . ILE A 1 180 ? -3.325 0.035 -18.275 1.00 56.25 180 ILE A CA 1
ATOM 1442 C C . ILE A 1 180 ? -4.834 0.186 -18.050 1.00 56.25 180 ILE A C 1
ATOM 1444 O O . ILE A 1 180 ? -5.318 -0.073 -16.955 1.00 56.25 180 ILE A O 1
ATOM 1448 N N . LEU A 1 181 ? -5.588 0.637 -19.057 1.00 55.00 181 LEU A N 1
ATOM 1449 C CA . LEU A 1 181 ? -6.999 0.999 -18.899 1.00 55.00 181 LEU A CA 1
ATOM 1450 C C . LEU A 1 181 ? -7.885 0.188 -19.839 1.00 55.00 181 LEU A C 1
ATOM 1452 O O . LEU A 1 181 ? -7.580 0.029 -21.021 1.00 55.00 181 LEU A O 1
ATOM 1456 N N . ILE A 1 182 ? -9.034 -0.246 -19.312 1.00 54.78 182 ILE A N 1
ATOM 1457 C CA . ILE A 1 182 ? -10.073 -0.986 -20.048 1.00 54.78 182 ILE A CA 1
ATOM 1458 C C . ILE A 1 182 ? -10.568 -0.184 -21.267 1.00 54.78 182 ILE A C 1
ATOM 1460 O O . ILE A 1 182 ? -10.947 -0.771 -22.278 1.00 54.78 182 ILE A O 1
ATOM 1464 N N . PHE A 1 183 ? -10.510 1.152 -21.203 1.00 51.28 183 PHE A N 1
ATOM 1465 C CA . PHE A 1 183 ? -11.139 2.033 -22.190 1.00 51.28 183 PHE A CA 1
ATOM 1466 C C . PHE A 1 183 ? -10.168 2.760 -23.135 1.00 51.28 183 PHE A C 1
ATOM 1468 O O . PHE A 1 183 ? -10.605 3.258 -24.171 1.00 51.28 183 PHE A O 1
ATOM 1475 N N . VAL A 1 184 ? -8.862 2.829 -22.834 1.00 59.38 184 VAL A N 1
ATOM 1476 C CA . VAL A 1 184 ? -7.896 3.583 -23.659 1.00 59.38 184 VAL A CA 1
ATOM 1477 C C . VAL A 1 184 ? -6.553 2.862 -23.746 1.00 59.38 184 VAL A C 1
ATOM 1479 O O . VAL A 1 184 ? -5.958 2.491 -22.736 1.00 59.38 184 VAL A O 1
ATOM 1482 N N . PHE A 1 185 ? -6.045 2.718 -24.974 1.00 64.75 185 PHE A N 1
ATOM 1483 C CA . PHE A 1 185 ? -4.677 2.267 -25.221 1.00 64.75 185 PHE A CA 1
ATOM 1484 C C . PHE A 1 185 ? -3.692 3.307 -24.698 1.00 64.75 185 PHE A C 1
ATOM 1486 O O . PHE A 1 185 ? -3.628 4.428 -25.208 1.00 64.75 185 PHE A O 1
ATOM 1493 N N . PHE A 1 186 ? -2.915 2.913 -23.698 1.00 68.19 186 PHE A N 1
ATOM 1494 C CA . PHE A 1 186 ? -1.873 3.745 -23.130 1.00 68.19 186 PHE A CA 1
ATOM 1495 C C . PHE A 1 186 ? -0.546 2.998 -23.191 1.00 68.19 186 PHE A C 1
ATOM 1497 O O . PHE A 1 186 ? -0.414 1.933 -22.598 1.00 68.19 186 PHE A O 1
ATOM 1504 N N . ASP A 1 187 ? 0.413 3.544 -23.940 1.00 75.00 187 ASP A N 1
ATOM 1505 C CA . ASP A 1 187 ? 1.761 2.979 -24.001 1.00 75.00 187 ASP A CA 1
ATOM 1506 C C . ASP A 1 187 ? 2.580 3.552 -22.847 1.00 75.00 187 ASP A C 1
ATOM 1508 O O . ASP A 1 187 ? 2.991 4.713 -22.874 1.00 75.00 187 ASP A O 1
ATOM 1512 N N . LEU A 1 188 ? 2.794 2.725 -21.829 1.00 75.75 188 LEU A N 1
ATOM 1513 C CA . LEU A 1 188 ? 3.638 3.033 -20.676 1.00 75.75 188 LEU A CA 1
ATOM 1514 C C . LEU A 1 188 ? 5.079 3.341 -21.035 1.00 75.75 188 LEU A C 1
ATOM 1516 O O . LEU A 1 188 ? 5.742 4.090 -20.320 1.00 75.75 188 LEU A O 1
ATOM 1520 N N . TYR A 1 189 ? 5.563 2.763 -22.130 1.00 82.31 189 TYR A N 1
ATOM 1521 C CA . TYR A 1 189 ? 6.932 2.942 -22.579 1.00 82.31 189 TYR A CA 1
ATOM 1522 C C . TYR A 1 189 ? 7.072 4.140 -23.515 1.00 82.31 189 TYR A C 1
ATOM 1524 O O . TYR A 1 189 ? 8.156 4.399 -24.043 1.00 82.31 189 TYR A O 1
ATOM 1532 N N . ASN A 1 190 ? 6.001 4.926 -23.677 1.00 84.81 190 ASN A N 1
ATOM 1533 C CA . ASN A 1 190 ? 6.068 6.190 -24.376 1.00 84.81 190 ASN A CA 1
ATOM 1534 C C . ASN A 1 190 ? 7.094 7.104 -23.671 1.00 84.81 190 ASN A C 1
ATOM 1536 O O . ASN A 1 190 ? 6.924 7.432 -22.492 1.00 84.81 190 ASN A O 1
ATOM 1540 N N . PRO A 1 191 ? 8.138 7.576 -24.376 1.00 89.25 191 PRO A N 1
ATOM 1541 C CA . PRO A 1 191 ? 9.208 8.359 -23.764 1.00 89.25 191 PRO A CA 1
ATOM 1542 C C . PRO A 1 191 ? 8.708 9.677 -23.163 1.00 89.25 191 PRO A C 1
ATOM 1544 O O . PRO A 1 191 ? 9.290 10.173 -22.201 1.00 89.25 191 PRO A O 1
ATOM 1547 N N . THR A 1 192 ? 7.627 10.251 -23.697 1.00 88.06 192 THR A N 1
ATOM 1548 C CA . THR A 1 192 ? 6.994 11.448 -23.135 1.00 88.06 192 THR A CA 1
ATOM 1549 C C . THR A 1 192 ? 6.321 11.141 -21.803 1.00 88.06 192 THR A C 1
ATOM 1551 O O . THR A 1 192 ? 6.460 11.924 -20.868 1.00 88.06 192 THR A O 1
ATOM 1554 N N . TYR A 1 193 ? 5.634 10.001 -21.694 1.00 82.69 193 TYR A N 1
ATOM 1555 C CA . TYR A 1 193 ? 5.024 9.586 -20.435 1.00 82.69 193 TYR A CA 1
ATOM 1556 C C . TYR A 1 193 ? 6.079 9.233 -19.387 1.00 82.69 193 TYR A C 1
ATOM 1558 O O . TYR A 1 193 ? 5.979 9.715 -18.264 1.00 82.69 193 TYR A O 1
ATOM 1566 N N . ILE A 1 194 ? 7.123 8.484 -19.764 1.00 87.00 194 ILE A N 1
ATOM 1567 C CA . ILE A 1 194 ? 8.246 8.167 -18.868 1.00 87.00 194 ILE A CA 1
ATOM 1568 C C . ILE A 1 194 ? 8.862 9.455 -18.311 1.00 87.00 194 ILE A C 1
ATOM 1570 O O . ILE A 1 194 ? 9.005 9.593 -17.100 1.00 87.00 194 ILE A O 1
ATOM 1574 N N . ARG A 1 195 ? 9.166 10.435 -19.173 1.00 90.06 195 ARG A N 1
ATOM 1575 C CA . ARG A 1 195 ? 9.688 11.737 -18.725 1.00 90.06 195 ARG A CA 1
ATOM 1576 C C . ARG A 1 195 ? 8.713 12.457 -17.799 1.00 90.06 195 ARG A C 1
ATOM 1578 O O . ARG A 1 195 ? 9.145 13.049 -16.818 1.00 90.06 195 ARG A O 1
ATOM 1585 N N . PHE A 1 196 ? 7.416 12.405 -18.093 1.00 86.06 196 PHE A N 1
ATOM 1586 C CA . PHE A 1 196 ? 6.393 12.993 -17.235 1.00 86.06 196 PHE A CA 1
ATOM 1587 C C . PHE A 1 196 ? 6.373 12.349 -15.842 1.00 86.06 196 PHE A C 1
ATOM 1589 O O . PHE A 1 196 ? 6.457 13.077 -14.859 1.00 86.06 196 PHE A O 1
ATOM 1596 N N . VAL A 1 197 ? 6.317 11.016 -15.729 1.00 83.38 197 VAL A N 1
ATOM 1597 C CA . VAL A 1 197 ? 6.288 10.341 -14.414 1.00 83.38 197 VAL A CA 1
ATOM 1598 C C . VAL A 1 197 ? 7.589 10.524 -13.643 1.00 83.38 197 VAL A C 1
ATOM 1600 O O . VAL A 1 197 ? 7.548 10.731 -12.434 1.00 83.38 197 VAL A O 1
ATOM 1603 N N . GLN A 1 198 ? 8.725 10.549 -14.343 1.00 87.38 198 GLN A N 1
ATOM 1604 C CA . GLN A 1 198 ? 10.012 10.915 -13.767 1.00 87.38 198 GLN A CA 1
ATOM 1605 C C . GLN A 1 198 ? 9.917 12.313 -13.144 1.00 87.38 198 GLN A C 1
ATOM 1607 O O . GLN A 1 198 ? 10.019 12.455 -11.926 1.00 87.38 198 GLN A O 1
ATOM 1612 N N . VAL A 1 199 ? 9.586 13.335 -13.938 1.00 85.50 199 VAL A N 1
ATOM 1613 C CA . VAL A 1 199 ? 9.448 14.713 -13.445 1.00 85.50 199 VAL A CA 1
ATOM 1614 C C . VAL A 1 199 ? 8.441 14.813 -12.297 1.00 85.50 199 VAL A C 1
ATOM 1616 O O . VAL A 1 199 ? 8.759 15.429 -11.287 1.00 85.50 199 VAL A O 1
ATOM 1619 N N . MET A 1 200 ? 7.281 14.158 -12.378 1.00 78.81 200 MET A N 1
ATOM 1620 C CA . MET A 1 200 ? 6.280 14.165 -11.304 1.00 78.81 200 MET A CA 1
ATOM 1621 C C . MET A 1 200 ? 6.784 13.531 -10.009 1.00 78.81 200 MET A C 1
ATOM 1623 O O . MET A 1 200 ? 6.524 14.066 -8.934 1.00 78.81 200 MET A O 1
ATOM 1627 N N . SER A 1 201 ? 7.532 12.433 -10.092 1.00 82.62 201 SER A N 1
ATOM 1628 C CA . SER A 1 201 ? 8.118 11.816 -8.900 1.00 82.62 201 SER A CA 1
ATOM 1629 C C . SER A 1 201 ? 9.227 12.671 -8.270 1.00 82.62 201 SER A C 1
ATOM 1631 O O . SER A 1 201 ? 9.393 12.622 -7.056 1.00 82.62 201 SER A O 1
ATOM 1633 N N . CYS A 1 202 ? 9.892 13.535 -9.052 1.00 80.00 202 CYS A N 1
ATOM 1634 C CA . CYS A 1 202 ? 10.784 14.579 -8.534 1.00 80.00 202 CYS A CA 1
ATOM 1635 C C . CYS A 1 202 ? 10.054 15.840 -8.044 1.00 80.00 202 CYS A C 1
ATOM 1637 O O . CYS A 1 202 ? 10.494 16.477 -7.102 1.00 80.00 202 CYS A O 1
ATOM 1639 N N . ILE A 1 203 ? 8.941 16.258 -8.644 1.00 75.31 203 ILE A N 1
ATOM 1640 C CA . ILE A 1 203 ? 8.147 17.388 -8.118 1.00 75.31 203 ILE A CA 1
ATOM 1641 C C . ILE A 1 203 ? 7.502 16.990 -6.785 1.00 75.31 203 ILE A C 1
ATOM 1643 O O . ILE A 1 203 ? 7.383 17.803 -5.869 1.00 75.31 203 ILE A O 1
ATOM 1647 N N . GLY A 1 204 ? 7.206 15.699 -6.626 1.00 65.12 204 GLY A N 1
ATOM 1648 C CA . GLY A 1 204 ? 6.938 15.085 -5.336 1.00 65.12 204 GLY A CA 1
ATOM 1649 C C . GLY A 1 204 ? 8.047 15.283 -4.290 1.00 65.12 204 GLY A C 1
ATOM 1650 O O . GLY A 1 204 ? 7.773 15.015 -3.131 1.00 65.12 204 GLY A O 1
ATOM 1651 N N . ASN A 1 205 ? 9.243 15.798 -4.620 1.00 51.56 205 ASN A N 1
ATOM 1652 C CA . ASN A 1 205 ? 10.372 16.012 -3.695 1.00 51.56 205 ASN A CA 1
ATOM 1653 C C . ASN A 1 205 ? 10.097 16.960 -2.521 1.00 51.56 205 ASN A C 1
ATOM 1655 O O . ASN A 1 205 ? 10.744 16.824 -1.487 1.00 51.56 205 ASN A O 1
ATOM 1659 N N . GLY A 1 206 ? 9.069 17.814 -2.573 1.00 57.47 206 GLY A N 1
ATOM 1660 C CA . GLY A 1 206 ? 8.577 18.478 -1.352 1.00 57.47 206 GLY A CA 1
ATOM 1661 C C . GLY A 1 206 ? 8.119 17.479 -0.271 1.00 57.47 206 GLY A C 1
ATOM 1662 O O . GLY A 1 206 ? 8.247 17.734 0.923 1.00 57.47 206 GLY A O 1
ATOM 1663 N N . ARG A 1 207 ? 7.662 16.289 -0.684 1.00 58.72 207 ARG A N 1
ATOM 1664 C CA . ARG A 1 207 ? 7.282 15.158 0.178 1.00 58.72 207 ARG A CA 1
ATOM 1665 C C . ARG A 1 207 ? 8.470 14.315 0.631 1.00 58.72 207 ARG A C 1
ATOM 1667 O O . ARG A 1 207 ? 8.276 13.479 1.497 1.00 58.72 207 ARG A O 1
ATOM 1674 N N . TRP A 1 208 ? 9.674 14.511 0.097 1.00 58.47 208 TRP A N 1
ATOM 1675 C CA . TRP A 1 208 ? 10.855 13.742 0.501 1.00 58.47 208 TRP A CA 1
ATOM 1676 C C . TRP A 1 208 ? 11.467 14.209 1.809 1.00 58.47 208 TRP A C 1
ATOM 1678 O O . TRP A 1 208 ? 12.034 13.398 2.525 1.00 58.47 208 TRP A O 1
ATOM 1688 N N . VAL A 1 209 ? 11.326 15.489 2.150 1.00 63.31 209 VAL A N 1
ATOM 1689 C CA . VAL A 1 209 ? 11.740 15.983 3.469 1.00 63.31 209 VAL A CA 1
ATOM 1690 C C . VAL A 1 209 ? 10.843 15.368 4.544 1.00 63.31 209 VAL A C 1
ATOM 1692 O O . VAL A 1 209 ? 11.337 14.756 5.485 1.00 63.31 209 VAL A O 1
ATOM 1695 N N . PHE A 1 210 ? 9.522 15.422 4.345 1.00 60.56 210 PHE A N 1
ATOM 1696 C CA . PHE A 1 210 ? 8.566 14.713 5.200 1.00 60.56 210 PHE A CA 1
ATOM 1697 C C . PHE A 1 210 ? 8.793 13.197 5.162 1.00 60.56 210 PHE A C 1
ATOM 1699 O O . PHE A 1 210 ? 8.805 12.548 6.202 1.00 60.56 210 PHE A O 1
ATOM 1706 N N . GLY A 1 211 ? 9.060 12.662 3.971 1.00 62.69 211 GLY A N 1
ATOM 1707 C CA . GLY A 1 211 ? 9.365 11.263 3.722 1.00 62.69 211 GLY A CA 1
ATOM 1708 C C . GLY A 1 211 ? 10.548 10.759 4.540 1.00 62.69 211 GLY A C 1
ATOM 1709 O O . GLY A 1 211 ? 10.447 9.788 5.282 1.00 62.69 211 GLY A O 1
ATOM 1710 N N . GLY A 1 212 ? 11.666 11.472 4.457 1.00 69.88 212 GLY A N 1
ATOM 1711 C CA . GLY A 1 212 ? 12.878 11.176 5.205 1.00 69.88 212 GLY A CA 1
ATOM 1712 C C . GLY A 1 212 ? 12.647 11.209 6.711 1.00 69.88 212 GLY A C 1
ATOM 1713 O O . GLY A 1 212 ? 13.108 10.307 7.401 1.00 69.88 212 GLY A O 1
ATOM 1714 N N . ILE A 1 213 ? 11.878 12.180 7.217 1.00 71.12 213 ILE A N 1
ATOM 1715 C CA . ILE A 1 213 ? 11.549 12.275 8.648 1.00 71.12 213 ILE A CA 1
ATOM 1716 C C . ILE A 1 213 ? 10.750 11.051 9.109 1.00 71.12 213 ILE A C 1
ATOM 1718 O O . ILE A 1 213 ? 11.131 10.399 10.077 1.00 71.12 213 ILE A O 1
ATOM 1722 N N . PHE A 1 214 ? 9.668 10.697 8.418 1.00 66.19 214 PHE A N 1
ATOM 1723 C CA . PHE A 1 214 ? 8.850 9.538 8.792 1.00 66.19 214 PHE A CA 1
ATOM 1724 C C . PHE A 1 214 ? 9.584 8.210 8.611 1.00 66.19 214 PHE A C 1
ATOM 1726 O O . PHE A 1 214 ? 9.383 7.296 9.405 1.00 66.19 214 PHE A O 1
ATOM 1733 N N . LEU A 1 215 ? 10.439 8.091 7.593 1.00 69.44 215 LEU A N 1
ATOM 1734 C CA . LEU A 1 215 ? 11.259 6.899 7.389 1.00 69.44 215 LEU A CA 1
ATOM 1735 C C . LEU A 1 215 ? 12.288 6.765 8.516 1.00 69.44 215 LEU A C 1
ATOM 1737 O O . LEU A 1 215 ? 12.422 5.688 9.086 1.00 69.44 215 LEU A O 1
ATOM 1741 N N . PHE A 1 216 ? 12.938 7.864 8.901 1.00 73.44 216 PHE A N 1
ATOM 1742 C CA . PHE A 1 216 ? 13.849 7.906 10.042 1.00 73.44 216 PHE A CA 1
ATOM 1743 C C . PHE A 1 216 ? 13.146 7.512 11.348 1.00 73.44 216 PHE A C 1
ATOM 1745 O O . PHE A 1 216 ? 13.625 6.635 12.062 1.00 73.44 216 PHE A O 1
ATOM 1752 N N . VAL A 1 217 ? 11.965 8.078 11.620 1.00 72.44 217 VAL A N 1
ATOM 1753 C CA . VAL A 1 217 ? 11.135 7.697 12.777 1.00 72.44 217 VAL A CA 1
ATOM 1754 C C . VAL A 1 217 ? 10.725 6.222 12.707 1.00 72.44 217 VAL A C 1
ATOM 1756 O O . VAL A 1 217 ? 10.779 5.524 13.714 1.00 72.44 217 VAL A O 1
ATOM 1759 N N . GLY A 1 218 ? 10.359 5.721 11.528 1.00 68.81 218 GLY A N 1
ATOM 1760 C CA . GLY A 1 218 ? 10.010 4.318 11.321 1.00 68.81 218 GLY A CA 1
ATOM 1761 C C . GLY A 1 218 ? 11.165 3.368 11.632 1.00 68.81 218 GLY A C 1
ATOM 1762 O O . GLY A 1 218 ? 10.976 2.396 12.357 1.00 68.81 218 GLY A O 1
ATOM 1763 N N . VAL A 1 219 ? 12.371 3.679 11.150 1.00 74.81 219 VAL A N 1
ATOM 1764 C CA . VAL A 1 219 ? 13.589 2.915 11.465 1.00 74.81 219 VAL A CA 1
ATOM 1765 C C . VAL A 1 219 ? 13.860 2.931 12.966 1.00 74.81 219 VAL A C 1
ATOM 1767 O O . VAL A 1 219 ? 14.137 1.882 13.538 1.00 74.81 219 VAL A O 1
ATOM 1770 N N . ILE A 1 220 ? 13.711 4.088 13.620 1.00 73.62 220 ILE A N 1
ATOM 1771 C CA . ILE A 1 220 ? 13.837 4.195 15.077 1.00 73.62 220 ILE A CA 1
ATOM 1772 C C . ILE A 1 220 ? 12.850 3.249 15.773 1.00 73.62 220 ILE A C 1
ATOM 1774 O O . ILE A 1 220 ? 13.263 2.481 16.636 1.00 73.62 220 ILE A O 1
ATOM 1778 N N . ILE A 1 221 ? 11.571 3.247 15.380 1.00 68.25 221 ILE A N 1
ATOM 1779 C CA . ILE A 1 221 ? 10.551 2.362 15.969 1.00 68.25 221 ILE A CA 1
ATOM 1780 C C . ILE A 1 221 ? 10.920 0.886 15.790 1.00 68.25 221 ILE A C 1
ATOM 1782 O O . ILE A 1 221 ? 10.778 0.114 16.739 1.00 68.25 221 ILE A O 1
ATOM 1786 N N . ILE A 1 222 ? 11.406 0.488 14.611 1.00 71.00 222 ILE A N 1
ATOM 1787 C CA . ILE A 1 222 ? 11.835 -0.896 14.351 1.00 71.00 222 ILE A CA 1
ATOM 1788 C C . ILE A 1 222 ? 12.987 -1.275 15.287 1.00 71.00 222 ILE A C 1
ATOM 1790 O O . ILE A 1 222 ? 12.885 -2.275 15.991 1.00 71.00 222 ILE A O 1
ATOM 1794 N N . VAL A 1 223 ? 14.026 -0.439 15.373 1.00 73.50 223 VAL A N 1
ATOM 1795 C CA . VAL A 1 223 ? 15.186 -0.677 16.250 1.00 73.50 223 VAL A CA 1
ATOM 1796 C C . VAL A 1 223 ? 14.765 -0.770 17.718 1.00 73.50 223 VAL A C 1
ATOM 1798 O O . VAL A 1 223 ? 15.177 -1.688 18.422 1.00 73.50 223 VAL A O 1
ATOM 1801 N N . PHE A 1 224 ? 13.903 0.135 18.190 1.00 72.88 224 PHE A N 1
ATOM 1802 C CA . PHE A 1 224 ? 13.370 0.065 19.554 1.00 72.88 224 PHE A CA 1
ATOM 1803 C C . PHE A 1 224 ? 12.547 -1.204 19.791 1.00 72.88 224 PHE A C 1
ATOM 1805 O O . PHE A 1 224 ? 12.649 -1.799 20.861 1.00 72.88 224 PHE A O 1
ATOM 1812 N N . THR A 1 225 ? 11.759 -1.639 18.807 1.00 67.62 225 THR A N 1
ATOM 1813 C CA . THR A 1 225 ? 10.973 -2.876 18.906 1.00 67.62 225 THR A CA 1
ATOM 1814 C C . THR A 1 225 ? 11.888 -4.095 19.014 1.00 67.62 225 THR A C 1
ATOM 1816 O O . THR A 1 225 ? 11.666 -4.933 19.884 1.00 67.62 225 THR A O 1
ATOM 1819 N N . GLU A 1 226 ? 12.948 -4.174 18.206 1.00 68.50 226 GLU A N 1
ATOM 1820 C CA . GLU A 1 226 ? 13.940 -5.254 18.298 1.00 68.50 226 GLU A CA 1
ATOM 1821 C C . GLU A 1 226 ? 14.662 -5.264 19.650 1.00 68.50 226 GLU A C 1
ATOM 1823 O O . GLU A 1 226 ? 14.803 -6.324 20.256 1.00 68.50 226 GLU A O 1
ATOM 1828 N N . LEU A 1 227 ? 15.046 -4.095 20.179 1.00 76.19 227 LEU A N 1
ATOM 1829 C CA . LEU A 1 227 ? 15.656 -3.988 21.510 1.00 76.19 227 LEU A CA 1
ATOM 1830 C C . LEU A 1 227 ? 14.711 -4.463 22.622 1.00 76.19 227 LEU A C 1
ATOM 1832 O O . LEU A 1 227 ? 15.150 -5.142 23.550 1.00 76.19 227 LEU A O 1
ATOM 1836 N N . ILE A 1 228 ? 13.416 -4.137 22.528 1.00 76.69 228 ILE A N 1
ATOM 1837 C CA . ILE A 1 228 ? 12.398 -4.611 23.476 1.00 76.69 228 ILE A CA 1
ATOM 1838 C C . ILE A 1 228 ? 12.235 -6.131 23.372 1.00 76.69 228 ILE A C 1
ATOM 1840 O O . ILE A 1 228 ? 12.209 -6.802 24.402 1.00 76.69 228 ILE A O 1
ATOM 1844 N N . LEU A 1 229 ? 12.138 -6.690 22.163 1.00 72.69 229 LEU A N 1
ATOM 1845 C CA . LEU A 1 229 ? 12.014 -8.139 21.960 1.00 72.69 229 LEU A CA 1
ATOM 1846 C C . LEU A 1 229 ? 13.235 -8.889 22.506 1.00 72.69 229 LEU A C 1
ATOM 1848 O O . LEU A 1 229 ? 13.075 -9.873 23.229 1.00 72.69 229 LEU A O 1
ATOM 1852 N N . TRP A 1 230 ? 14.436 -8.369 22.242 1.00 83.94 230 TRP A N 1
ATOM 1853 C CA . TRP A 1 230 ? 15.689 -8.911 22.760 1.00 83.94 230 TRP A CA 1
ATOM 1854 C C . TRP A 1 230 ? 15.737 -8.889 24.293 1.00 83.94 230 TRP A C 1
ATOM 1856 O O . TRP A 1 230 ? 16.045 -9.907 24.912 1.00 83.94 230 TRP A O 1
ATOM 1866 N N . ALA A 1 231 ? 15.354 -7.769 24.916 1.00 85.75 231 ALA A N 1
ATOM 1867 C CA . ALA A 1 231 ? 15.298 -7.641 26.373 1.00 85.75 231 ALA A CA 1
ATOM 1868 C C . ALA A 1 231 ? 14.275 -8.591 27.030 1.00 85.75 231 ALA A C 1
ATOM 1870 O O . ALA A 1 231 ? 14.436 -8.947 28.193 1.00 85.75 231 ALA A O 1
ATOM 1871 N N . ASN A 1 232 ? 13.241 -9.013 26.293 1.00 84.88 232 ASN A N 1
ATOM 1872 C CA . ASN A 1 232 ? 12.233 -9.973 26.753 1.00 84.88 232 ASN A CA 1
ATOM 1873 C C . ASN A 1 232 ? 12.545 -11.429 26.357 1.00 84.88 232 ASN A C 1
ATOM 1875 O O . ASN A 1 232 ? 11.693 -12.296 26.544 1.00 84.88 232 ASN A O 1
ATOM 1879 N N . HIS A 1 233 ? 13.735 -11.712 25.814 1.00 92.44 233 HIS A N 1
ATOM 1880 C CA . HIS A 1 233 ? 14.138 -13.047 25.351 1.00 92.44 233 HIS A CA 1
ATOM 1881 C C . HIS A 1 233 ? 13.173 -13.675 24.324 1.00 92.44 233 HIS A C 1
ATOM 1883 O O . HIS A 1 233 ? 13.008 -14.894 24.281 1.00 92.44 233 HIS A O 1
ATOM 1889 N N . VAL A 1 234 ? 12.531 -12.850 23.488 1.00 80.56 234 VAL A N 1
ATOM 1890 C CA . VAL A 1 234 ? 11.688 -13.320 22.381 1.00 80.56 234 VAL A CA 1
ATOM 1891 C C . VAL A 1 234 ? 12.563 -13.475 21.140 1.00 80.56 234 VAL A C 1
ATOM 1893 O O . VAL A 1 234 ? 12.957 -12.481 20.531 1.00 80.56 234 VAL A O 1
ATOM 1896 N N . ASP A 1 235 ? 12.869 -14.717 20.768 1.00 83.81 235 ASP A N 1
ATOM 1897 C CA . ASP A 1 235 ? 13.637 -15.033 19.562 1.00 83.81 235 ASP A CA 1
ATOM 1898 C C . ASP A 1 235 ? 12.702 -15.304 18.372 1.00 83.81 235 ASP A C 1
ATOM 1900 O O . ASP A 1 235 ? 11.816 -16.157 18.435 1.00 83.81 235 ASP A O 1
ATOM 1904 N N . LEU A 1 236 ? 12.889 -14.547 17.289 1.00 76.50 236 LEU A N 1
ATOM 1905 C CA . LEU A 1 236 ? 12.153 -14.679 16.026 1.00 76.50 236 LEU A CA 1
ATOM 1906 C C . LEU A 1 236 ? 13.056 -15.149 14.874 1.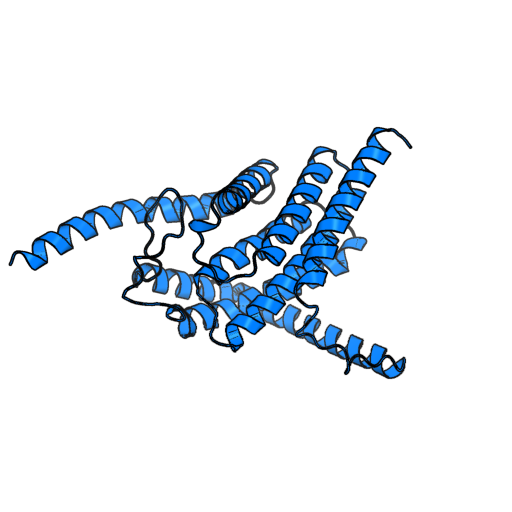00 76.50 236 LEU A C 1
ATOM 1908 O O . LEU A 1 236 ? 12.629 -15.127 13.721 1.00 76.50 236 LEU A O 1
ATOM 1912 N N . SER A 1 237 ? 14.295 -15.565 15.152 1.00 80.19 237 SER A N 1
ATOM 1913 C CA . SER A 1 237 ? 15.266 -15.963 14.124 1.00 80.19 237 SER A CA 1
ATOM 1914 C C . SER A 1 237 ? 14.830 -17.187 13.305 1.00 80.19 237 SER A C 1
ATOM 1916 O O . SER A 1 237 ? 15.125 -17.260 12.112 1.00 80.19 237 SER A O 1
ATOM 1918 N N . ASP A 1 238 ? 14.044 -18.089 13.899 1.00 77.69 238 ASP A N 1
ATOM 1919 C CA . ASP A 1 238 ? 13.476 -19.264 13.223 1.00 77.69 238 ASP A CA 1
ATOM 1920 C C . ASP A 1 238 ? 12.230 -18.951 12.373 1.00 77.69 238 ASP A C 1
ATOM 1922 O O . ASP A 1 238 ? 11.771 -19.788 11.584 1.00 77.69 238 ASP A O 1
ATOM 1926 N N . ALA A 1 239 ? 11.667 -17.743 12.484 1.00 69.38 239 ALA A N 1
ATOM 1927 C CA . ALA A 1 239 ? 10.510 -17.337 11.698 1.00 69.38 239 ALA A CA 1
ATOM 1928 C C . ALA A 1 239 ? 10.930 -17.016 10.253 1.00 69.38 239 ALA A C 1
ATOM 1930 O O . ALA A 1 239 ? 11.184 -15.868 9.885 1.00 69.38 239 ALA A O 1
ATOM 1931 N N . ARG A 1 240 ? 10.976 -18.045 9.399 1.00 59.66 240 ARG A N 1
ATOM 1932 C CA . ARG A 1 240 ? 11.195 -17.898 7.950 1.00 59.66 240 ARG A CA 1
ATOM 1933 C C . ARG A 1 240 ? 10.122 -17.013 7.305 1.00 59.66 240 ARG A C 1
ATOM 1935 O O . ARG A 1 240 ? 9.020 -17.477 6.991 1.00 59.66 240 ARG A O 1
ATOM 1942 N N . LEU A 1 241 ? 10.481 -15.750 7.051 1.00 56.59 241 LEU A N 1
ATOM 1943 C CA . LEU A 1 241 ? 9.689 -14.731 6.336 1.00 56.59 241 LEU A CA 1
ATOM 1944 C C . LEU A 1 241 ? 9.188 -15.201 4.954 1.00 56.59 241 LEU A C 1
ATOM 1946 O O . LEU A 1 241 ? 8.221 -14.676 4.394 1.00 56.59 241 LEU A O 1
ATOM 1950 N N . ASP A 1 242 ? 9.854 -16.198 4.393 1.00 58.69 242 ASP A N 1
ATOM 1951 C CA . ASP A 1 242 ? 9.651 -16.774 3.075 1.00 58.69 242 ASP A CA 1
ATOM 1952 C C . ASP A 1 242 ? 8.447 -17.726 2.972 1.00 58.69 242 ASP A C 1
ATOM 1954 O O . ASP A 1 242 ? 7.963 -17.913 1.857 1.00 58.69 242 ASP A O 1
ATOM 1958 N N . SER A 1 243 ? 7.910 -18.256 4.083 1.00 54.38 243 SER A N 1
ATOM 1959 C CA . SER A 1 243 ? 6.819 -19.258 4.054 1.00 54.38 243 SER A CA 1
ATOM 1960 C C . SER A 1 243 ? 5.437 -18.757 4.505 1.00 54.38 243 SER A C 1
ATOM 1962 O O . SER A 1 243 ? 4.420 -19.320 4.109 1.00 54.38 243 SER A O 1
ATOM 1964 N N . THR A 1 244 ? 5.368 -17.678 5.289 1.00 54.72 244 THR A N 1
ATOM 1965 C CA . THR A 1 244 ? 4.123 -17.184 5.921 1.00 54.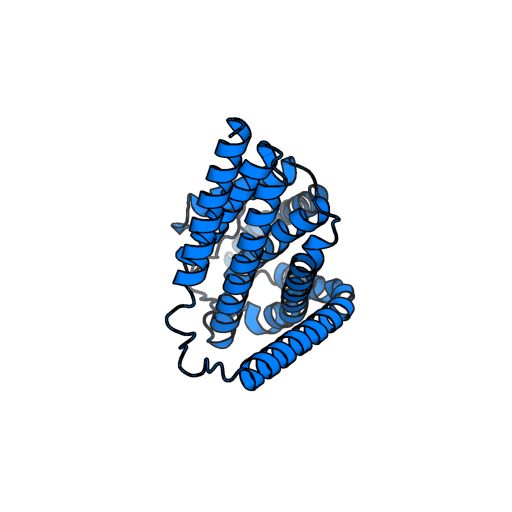72 244 THR A CA 1
ATOM 1966 C C . THR A 1 244 ? 3.671 -15.808 5.438 1.00 54.72 244 THR A C 1
ATOM 1968 O O . THR A 1 244 ? 2.572 -15.364 5.776 1.00 54.72 244 THR A O 1
ATOM 1971 N N . SER A 1 245 ? 4.473 -15.130 4.616 1.00 57.06 245 SER A N 1
ATOM 1972 C CA . SER A 1 245 ? 4.232 -13.730 4.236 1.00 57.06 245 SER A CA 1
ATOM 1973 C C . SER A 1 245 ? 2.958 -13.492 3.413 1.00 57.06 245 SER A C 1
ATOM 1975 O O . SER A 1 245 ? 2.488 -12.359 3.374 1.00 57.06 245 SER A O 1
ATOM 1977 N N . GLN A 1 246 ? 2.371 -14.529 2.805 1.00 61.00 246 GLN A N 1
ATOM 1978 C CA . GLN A 1 246 ? 1.176 -14.431 1.946 1.00 61.00 246 GLN A CA 1
ATOM 1979 C C . GLN A 1 246 ? -0.123 -14.844 2.652 1.00 61.00 246 GLN A C 1
ATOM 1981 O O . GLN A 1 246 ? -1.155 -14.186 2.503 1.00 61.00 246 GLN A O 1
ATOM 1986 N N . LEU A 1 247 ? -0.069 -15.893 3.478 1.00 65.25 247 LEU A N 1
ATOM 1987 C CA . LEU A 1 247 ? -1.235 -16.381 4.215 1.00 65.25 247 LEU A CA 1
ATOM 1988 C C . LEU A 1 247 ? -1.663 -15.393 5.307 1.00 65.25 247 LEU A C 1
ATOM 1990 O O . LEU A 1 247 ? -2.854 -15.203 5.539 1.00 65.25 247 LEU A O 1
ATOM 1994 N N . ILE A 1 248 ? -0.703 -14.727 5.957 1.00 68.56 248 ILE A N 1
ATOM 1995 C CA . ILE A 1 248 ? -0.989 -13.783 7.045 1.00 68.56 248 ILE A CA 1
ATOM 1996 C C . ILE A 1 248 ? -1.853 -12.603 6.555 1.00 68.56 248 ILE A C 1
ATOM 1998 O O . ILE A 1 248 ? -2.910 -12.376 7.143 1.00 68.56 248 ILE A O 1
ATOM 2002 N N . PRO A 1 249 ? -1.505 -11.880 5.471 1.00 63.16 249 PRO A N 1
ATOM 2003 C CA . PRO A 1 249 ? -2.345 -10.799 4.944 1.00 63.16 249 PRO A CA 1
ATOM 2004 C C . PRO A 1 249 ? -3.739 -11.261 4.523 1.00 63.16 249 PRO A C 1
ATOM 2006 O O . PRO A 1 249 ? -4.705 -10.523 4.707 1.00 63.16 249 PRO A O 1
ATOM 2009 N N . PHE A 1 250 ? -3.849 -12.477 3.981 1.00 63.53 250 PHE A N 1
ATOM 2010 C CA . PHE A 1 250 ? -5.127 -13.092 3.630 1.00 63.53 250 PHE A CA 1
ATOM 2011 C C . PHE A 1 250 ? -6.015 -13.353 4.832 1.00 63.53 250 PHE A C 1
ATOM 2013 O O . PHE A 1 250 ? -7.149 -12.872 4.871 1.00 63.53 250 PHE A O 1
ATOM 2020 N N . MET A 1 251 ? -5.479 -14.018 5.848 1.00 70.00 251 MET A N 1
ATOM 2021 C CA . MET A 1 251 ? -6.209 -14.279 7.083 1.00 70.00 251 MET A CA 1
ATOM 2022 C C . MET A 1 251 ? -6.597 -12.972 7.782 1.00 70.00 251 MET A C 1
ATOM 2024 O O . MET A 1 251 ? -7.732 -12.837 8.232 1.00 70.00 251 MET A O 1
ATOM 2028 N N . VAL A 1 252 ? -5.706 -11.973 7.800 1.00 74.50 252 VAL A N 1
ATOM 2029 C CA . VAL A 1 252 ? -6.007 -10.642 8.345 1.00 74.50 252 VAL A CA 1
ATOM 2030 C C . VAL A 1 252 ? -7.157 -9.989 7.579 1.00 74.50 252 VAL A C 1
ATOM 2032 O O . VAL A 1 252 ? -8.137 -9.596 8.201 1.00 74.50 252 VAL A O 1
ATOM 2035 N N . GLY A 1 253 ? -7.099 -9.915 6.246 1.00 67.06 253 GLY A N 1
ATOM 2036 C CA . GLY A 1 253 ? -8.166 -9.293 5.454 1.00 67.06 253 GLY A CA 1
ATOM 2037 C C . GLY A 1 253 ? -9.516 -9.989 5.592 1.00 67.06 253 GLY A C 1
ATOM 2038 O O . GLY A 1 253 ? -10.534 -9.319 5.781 1.00 67.06 253 GLY A O 1
ATOM 2039 N N . LEU A 1 254 ? -9.524 -11.322 5.574 1.00 71.81 254 LEU A N 1
ATOM 2040 C CA . LEU A 1 254 ? -10.735 -12.118 5.748 1.00 71.81 254 LEU A CA 1
ATOM 2041 C C . LEU A 1 254 ? -11.347 -11.918 7.141 1.00 71.81 254 LEU A C 1
ATOM 2043 O O . LEU A 1 254 ? -12.534 -11.611 7.252 1.00 71.81 254 LEU A O 1
ATOM 2047 N N . PHE A 1 255 ? -10.551 -12.050 8.205 1.00 80.50 255 PHE A N 1
ATOM 2048 C CA . PHE A 1 255 ? -11.054 -11.897 9.570 1.00 80.50 255 PHE A CA 1
ATOM 2049 C C . PHE A 1 255 ? -11.451 -10.462 9.891 1.00 80.50 255 PHE A C 1
ATOM 2051 O O . PHE A 1 255 ? -12.458 -10.258 10.567 1.00 80.50 255 PHE A O 1
ATOM 2058 N N . THR A 1 256 ? -10.734 -9.464 9.370 1.00 76.19 256 THR A N 1
ATOM 2059 C CA . THR A 1 256 ? -11.153 -8.065 9.483 1.00 76.19 256 THR A CA 1
ATOM 2060 C C . THR A 1 256 ? -12.513 -7.856 8.824 1.00 76.19 256 THR A C 1
ATOM 2062 O O . THR A 1 256 ? -13.385 -7.248 9.444 1.00 76.19 256 THR A O 1
ATOM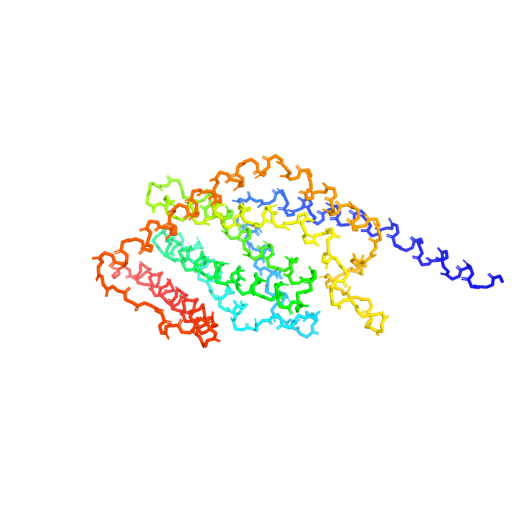 2065 N N . MET A 1 257 ? -12.737 -8.387 7.616 1.00 81.12 257 MET A N 1
ATOM 2066 C CA . MET A 1 257 ? -14.034 -8.279 6.942 1.00 81.12 257 MET A CA 1
ATOM 2067 C C . MET A 1 257 ? -15.149 -8.942 7.762 1.00 81.12 257 MET A C 1
ATOM 2069 O O . MET A 1 257 ? -16.155 -8.296 8.045 1.00 81.12 257 MET A O 1
ATOM 2073 N N . VAL A 1 258 ? -14.966 -10.199 8.183 1.00 83.12 258 VAL A N 1
ATOM 2074 C CA . VAL A 1 258 ? -15.973 -10.947 8.959 1.00 83.12 258 VAL A CA 1
ATOM 2075 C C . VAL A 1 258 ? -16.278 -10.255 10.288 1.00 83.12 258 VAL A C 1
ATOM 2077 O O . VAL A 1 258 ? -17.446 -10.058 10.617 1.00 83.12 258 VAL A O 1
ATOM 2080 N N . SER A 1 259 ? -15.244 -9.831 11.020 1.00 81.31 259 SER A N 1
ATOM 2081 C CA . SER A 1 259 ? -15.387 -9.110 12.291 1.00 81.31 259 SER A CA 1
ATOM 2082 C C . SER A 1 259 ? -16.147 -7.793 12.113 1.00 81.31 259 SER A C 1
ATOM 2084 O O . SER A 1 259 ? -17.067 -7.484 12.872 1.00 81.31 259 SER A O 1
ATOM 2086 N N . THR A 1 260 ? -15.827 -7.043 11.056 1.00 78.44 260 THR A N 1
ATOM 2087 C CA . THR A 1 260 ? -16.500 -5.779 10.731 1.00 78.44 260 THR A CA 1
ATOM 2088 C C . THR A 1 260 ? -17.977 -6.010 10.416 1.00 78.44 260 THR A C 1
ATOM 2090 O O . THR A 1 260 ? -18.834 -5.348 10.997 1.00 78.44 260 THR A O 1
ATOM 2093 N N . VAL A 1 261 ? -18.288 -6.972 9.540 1.00 82.31 261 VAL A N 1
ATOM 2094 C CA . VAL A 1 261 ? -19.672 -7.307 9.168 1.00 82.31 261 VAL A CA 1
ATOM 2095 C C . VAL A 1 261 ? -20.469 -7.749 10.391 1.00 82.31 261 VAL A C 1
ATOM 2097 O O . VAL A 1 261 ? -21.579 -7.266 10.599 1.00 82.31 261 VAL A O 1
ATOM 2100 N N . TRP A 1 262 ? -19.895 -8.612 11.232 1.00 88.06 262 TRP A N 1
ATOM 2101 C CA . TRP A 1 262 ? -20.534 -9.055 12.468 1.00 88.06 262 TRP A CA 1
ATOM 2102 C C . TRP A 1 262 ? -20.829 -7.890 13.417 1.00 88.06 262 TRP A C 1
ATOM 2104 O O . TRP A 1 262 ? -21.934 -7.795 13.943 1.00 88.06 262 TRP A O 1
ATOM 2114 N N . THR A 1 263 ? -19.875 -6.972 13.587 1.00 84.44 263 THR A N 1
ATOM 2115 C CA . THR A 1 263 ? -20.036 -5.783 14.438 1.00 84.44 263 THR A CA 1
ATOM 2116 C C . THR A 1 263 ? -21.148 -4.875 13.910 1.00 84.44 263 THR A C 1
ATOM 2118 O O . THR A 1 263 ? -22.002 -4.434 14.673 1.00 84.44 263 THR A O 1
ATOM 2121 N N . CYS A 1 264 ? -21.212 -4.660 12.591 1.00 82.88 264 CYS A N 1
ATOM 2122 C CA . CYS A 1 264 ? -22.307 -3.915 11.969 1.00 82.88 264 CYS A CA 1
ATOM 2123 C C . CYS A 1 264 ? -23.675 -4.582 12.189 1.00 82.88 264 CYS A C 1
ATOM 2125 O O . CYS A 1 264 ? -24.642 -3.882 12.482 1.00 82.88 264 CYS A O 1
ATOM 2127 N N . ILE A 1 265 ? -23.761 -5.913 12.069 1.00 86.94 265 ILE A N 1
ATOM 2128 C CA . ILE A 1 265 ? -25.003 -6.663 12.312 1.00 86.94 265 ILE A CA 1
ATOM 2129 C C . ILE A 1 265 ? -25.416 -6.543 13.778 1.00 86.94 265 ILE A C 1
ATOM 2131 O O . ILE A 1 265 ? -26.563 -6.196 14.054 1.00 86.94 265 ILE A O 1
ATOM 2135 N N . LYS A 1 266 ? -24.490 -6.787 14.711 1.00 89.00 266 LYS A N 1
ATOM 2136 C CA . LYS A 1 266 ? -24.752 -6.718 16.150 1.00 89.00 266 LYS A CA 1
ATOM 2137 C C . LYS A 1 266 ? -25.323 -5.353 16.550 1.00 89.00 266 LYS A C 1
ATOM 2139 O O . LYS A 1 266 ? -26.387 -5.301 17.162 1.00 89.00 266 LYS A O 1
ATOM 2144 N N . ASP A 1 267 ? -24.687 -4.272 16.103 1.00 84.62 267 ASP A N 1
ATOM 2145 C CA . ASP A 1 267 ? -25.132 -2.911 16.413 1.00 84.62 267 ASP A CA 1
ATOM 2146 C C . ASP A 1 267 ? -26.501 -2.593 15.786 1.00 84.62 267 ASP A C 1
ATOM 2148 O O . ASP A 1 267 ? -27.326 -1.928 16.409 1.00 84.62 267 ASP A O 1
ATOM 2152 N N . SER A 1 268 ? -26.791 -3.110 14.583 1.00 79.31 268 SER A N 1
ATOM 2153 C CA . SER A 1 268 ? -28.105 -2.937 13.938 1.00 79.31 268 SER A CA 1
ATOM 2154 C C . SER A 1 268 ? -29.244 -3.667 14.658 1.00 79.31 268 SER A C 1
ATOM 2156 O O . SER A 1 268 ? -30.398 -3.252 14.564 1.00 79.31 268 SER A O 1
ATOM 2158 N N . LEU A 1 269 ? -28.921 -4.738 15.389 1.00 89.00 269 LEU A N 1
ATOM 2159 C CA . LEU A 1 269 ? -29.871 -5.515 16.181 1.00 89.00 269 LEU A CA 1
ATOM 2160 C C . LEU A 1 269 ? -30.055 -4.956 17.602 1.00 89.00 269 LEU A C 1
ATOM 2162 O O . LEU A 1 269 ? -30.920 -5.444 18.327 1.00 89.00 269 LEU A O 1
ATOM 2166 N N . GLY A 1 270 ? -29.269 -3.949 18.002 1.00 83.31 270 GLY A N 1
ATOM 2167 C CA . GLY A 1 270 ? -29.287 -3.397 19.359 1.00 83.31 270 GLY A CA 1
ATOM 2168 C C . GLY A 1 270 ? -28.830 -4.388 20.438 1.00 83.31 270 GLY A C 1
ATOM 2169 O O . GLY A 1 270 ? -29.270 -4.270 21.582 1.00 83.31 270 GLY A O 1
ATOM 2170 N N . ALA A 1 271 ? -28.007 -5.376 20.064 1.00 59.97 271 ALA A N 1
ATOM 2171 C CA . ALA A 1 271 ? -27.504 -6.451 20.929 1.00 59.97 271 ALA A CA 1
ATOM 2172 C C . ALA A 1 271 ? -26.070 -6.212 21.434 1.00 59.97 271 ALA A C 1
ATOM 2174 O O . ALA A 1 271 ? -25.366 -5.337 20.887 1.00 59.97 271 ALA A O 1
#

Radius of gyration: 20.82 Å; chains: 1; bounding box: 46×38×76 Å

Foldseek 3Di:
DVVVVVVVVVVVVVVVCVVVVVVVVVVLVPCLQDLVNLVVVLVVLVVCVVCVVLQPDPPDPLLSVLLNLLSVLLNVCVVLVPPVLNVLSLVLNLVSLVLLLVVQVVCVVVLNDAVSSLVVSVCSNQRSLSNVVNPDPDPVCVVVVLSSLQSVLVNLVCQLVCLPPVNCRPDDPPPPQRADDPPDRDRSPPVVNSVVSNVVSVVSCVCNVSSVVSNVVVVVVVVVVVVVCVVVVNDCPPVPCPPCSRVVSNVSSNVSSVVSVVVSVCVVVVD

Organism: NCBI:txid252184

Sequence (271 aa):
MLKNVAKRSTYKKYRRGIGGVVWCHRMMLIGYGSVEGLALQFFLSFLALIKPSLQYTHYDPDCRISFYFALIGLFIATIVGNKGAVKDSVKGLSTISTAILIVLIRNTVQGSFAIFEWQIVYPMVFMPSWQVISNMWTNEMATVWGLFGLIFSFISSIQPWIYWKLVKQGYHANCGSPRILIFVFFDLYNPTYIRFVQVMSCIGNGRWVFGGIFLFVGVIIIVFTELILWANHVDLSDARLDSTSQLIPFMVGLFTMVSTVWTCIKDSLGA

Secondary structure (DSSP, 8-state):
-HHHHHHHHHHHHHTTTHHHHHHHHHHHHH-TTSHHHHHHHHHHHHHHHH-GGG----S-HHHHHHHHHHHHHHHHHHHHT-HHHHHHHHHHHHHHHHHHHHHHHHHHHTT---HHHHHHHHHHHHHHHHHHHHH---GGGHHHHHHHHHHHHHHHHHHHHIIIIITTTT--TTSPPP-S-SSS---TT-HHHHHHHHHHHHHTTHHHHHHHHHHHHHHHHHHHHHHHHHHTT---TT--HHHHTTHHHHHHHHHHHHHHHHHHHHHHTT-

pLDDT: mean 70.23, std 14.14, range [34.41, 92.44]